Protein AF-A0A7L9C3I9-F1 (afdb_monomer)

pLDDT: mean 78.04, std 20.66, range [28.03, 96.38]

Structure (mmCIF, N/CA/C/O backbone):
data_AF-A0A7L9C3I9-F1
#
_entry.id   AF-A0A7L9C3I9-F1
#
loop_
_atom_site.group_PDB
_atom_site.id
_atom_site.type_symbol
_atom_site.label_atom_id
_atom_site.label_alt_id
_atom_site.label_comp_id
_atom_site.label_asym_id
_atom_site.label_entity_id
_atom_site.label_seq_id
_atom_site.pdbx_PDB_ins_code
_atom_site.Cartn_x
_atom_site.Cartn_y
_atom_site.Cartn_z
_atom_site.occupancy
_atom_site.B_iso_or_equiv
_atom_site.auth_seq_id
_atom_site.auth_comp_id
_atom_site.auth_asym_id
_atom_site.auth_atom_id
_atom_site.pdbx_PDB_model_num
ATOM 1 N N . MET A 1 1 ? 12.151 39.370 5.145 1.00 35.28 1 MET A N 1
ATOM 2 C CA . MET A 1 1 ? 11.937 38.835 3.785 1.00 35.28 1 MET A CA 1
ATOM 3 C C . MET A 1 1 ? 11.518 37.383 3.943 1.00 35.28 1 MET A C 1
ATOM 5 O O . MET A 1 1 ? 12.373 36.537 4.156 1.00 35.28 1 MET A O 1
ATOM 9 N N . SER A 1 2 ? 10.211 37.121 3.990 1.00 31.36 2 SER A N 1
ATOM 10 C CA . SER A 1 2 ? 9.680 35.766 4.179 1.00 31.36 2 SER A CA 1
ATOM 11 C C . SER A 1 2 ? 9.485 35.117 2.818 1.00 31.36 2 SER A C 1
ATOM 13 O O . SER A 1 2 ? 8.713 35.616 2.002 1.00 31.36 2 SER A O 1
ATOM 15 N N . ALA A 1 3 ? 10.211 34.029 2.574 1.00 34.97 3 ALA A N 1
ATOM 16 C CA . ALA A 1 3 ? 10.003 33.175 1.418 1.00 34.97 3 ALA A CA 1
ATOM 17 C C . ALA A 1 3 ? 8.635 32.495 1.560 1.00 34.97 3 ALA A C 1
ATOM 19 O O . ALA A 1 3 ? 8.408 31.725 2.494 1.00 34.97 3 ALA A O 1
ATOM 20 N N . GLY A 1 4 ? 7.713 32.841 0.662 1.00 29.64 4 GLY A N 1
ATOM 21 C CA . GLY A 1 4 ? 6.413 32.196 0.550 1.00 29.64 4 GLY A CA 1
ATOM 22 C C . GLY A 1 4 ? 6.601 30.731 0.180 1.00 29.64 4 GLY A C 1
ATOM 23 O O . GLY A 1 4 ? 7.145 30.414 -0.877 1.00 29.64 4 GLY A O 1
ATOM 24 N N . LEU A 1 5 ? 6.166 29.845 1.072 1.00 34.47 5 LEU A N 1
ATOM 25 C CA . LEU A 1 5 ? 6.082 28.418 0.817 1.00 34.47 5 LEU A CA 1
ATOM 26 C C . LEU A 1 5 ? 4.964 28.206 -0.214 1.00 34.47 5 LEU A C 1
ATOM 28 O O . LEU A 1 5 ? 3.780 28.288 0.110 1.00 34.47 5 LEU A O 1
ATOM 32 N N . GLY A 1 6 ? 5.343 28.005 -1.474 1.00 29.08 6 GLY A N 1
ATOM 33 C CA . GLY A 1 6 ? 4.421 27.621 -2.535 1.00 29.08 6 GLY A CA 1
ATOM 34 C C . GLY A 1 6 ? 3.891 26.218 -2.264 1.00 29.08 6 GLY A C 1
ATOM 35 O O . GLY A 1 6 ? 4.542 25.231 -2.596 1.00 29.08 6 GLY A O 1
ATOM 36 N N . ILE A 1 7 ? 2.721 26.128 -1.636 1.00 39.84 7 ILE A N 1
ATOM 37 C CA . ILE A 1 7 ? 1.973 24.880 -1.520 1.00 39.84 7 ILE A CA 1
ATOM 38 C C . ILE A 1 7 ? 1.370 24.607 -2.900 1.00 39.84 7 ILE A C 1
ATOM 40 O O . ILE A 1 7 ? 0.390 25.231 -3.304 1.00 39.84 7 ILE A O 1
ATOM 44 N N . LEU A 1 8 ? 1.975 23.678 -3.637 1.00 28.03 8 LEU A N 1
ATOM 45 C CA . LEU A 1 8 ? 1.354 23.047 -4.798 1.00 28.03 8 LEU A CA 1
ATOM 46 C C . LEU A 1 8 ? 0.208 22.163 -4.292 1.00 28.03 8 LEU A C 1
ATOM 48 O O . LEU A 1 8 ? 0.384 20.977 -4.022 1.00 28.03 8 LEU A O 1
ATOM 52 N N . ILE A 1 9 ? -0.977 22.756 -4.146 1.00 36.56 9 ILE A N 1
ATOM 53 C CA . ILE A 1 9 ? -2.233 22.011 -4.068 1.00 36.56 9 ILE A CA 1
ATOM 54 C C . ILE A 1 9 ? -2.471 21.460 -5.473 1.00 36.56 9 ILE A C 1
ATOM 56 O O . ILE A 1 9 ? -3.149 22.072 -6.295 1.00 36.56 9 ILE A O 1
ATOM 60 N N . VAL A 1 10 ? -1.870 20.310 -5.781 1.00 34.56 10 VAL A N 1
ATOM 61 C CA . VAL A 1 10 ? -2.240 19.530 -6.966 1.00 34.56 10 VAL A CA 1
ATOM 62 C C . VAL A 1 10 ? -3.541 18.810 -6.628 1.00 34.56 10 VAL A C 1
ATOM 64 O O . VAL A 1 10 ? -3.590 17.604 -6.406 1.00 34.56 10 VAL A O 1
ATOM 67 N N . GLY A 1 11 ? -4.616 19.588 -6.525 1.00 33.16 11 GLY A N 1
ATOM 68 C CA . GLY A 1 11 ? -5.961 19.067 -6.645 1.00 33.16 11 GLY A CA 1
ATOM 69 C C . GLY A 1 11 ? -6.144 18.656 -8.095 1.00 33.16 11 GLY A C 1
ATOM 70 O O . GLY A 1 11 ? -6.633 19.436 -8.904 1.00 33.16 11 GLY A O 1
ATOM 71 N N . CYS A 1 12 ? -5.740 17.433 -8.441 1.00 35.03 12 CYS A N 1
ATOM 72 C CA . CYS A 1 12 ? -6.451 16.745 -9.504 1.00 35.03 12 CYS A CA 1
ATOM 73 C C . CYS A 1 12 ? -7.906 16.687 -9.032 1.00 35.03 12 CYS A C 1
ATOM 75 O O . CYS A 1 12 ? -8.236 15.901 -8.142 1.00 35.03 12 CYS A O 1
ATOM 77 N N . GLU A 1 13 ? -8.756 17.553 -9.586 1.00 34.78 13 GLU A N 1
ATOM 78 C CA . GLU A 1 13 ? -10.192 17.310 -9.682 1.00 34.78 13 GLU A CA 1
ATOM 79 C C . GLU A 1 13 ? -10.362 15.997 -10.446 1.00 34.78 13 GLU A C 1
ATOM 81 O O . GLU A 1 13 ? -10.547 15.947 -11.663 1.00 34.78 13 GLU A O 1
ATOM 86 N N . ASP A 1 14 ? -10.202 14.896 -9.723 1.00 42.25 14 ASP A N 1
ATOM 87 C CA . ASP A 1 1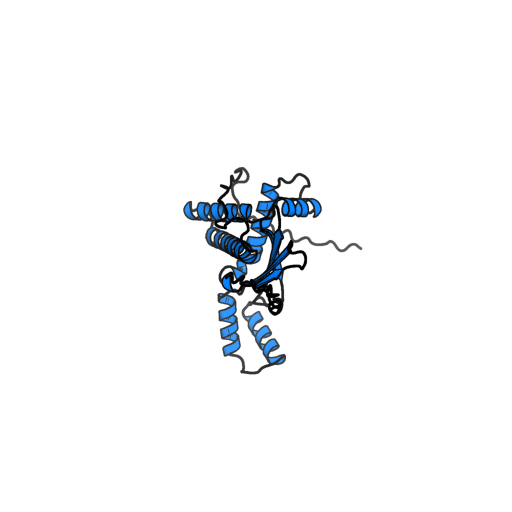4 ? -10.506 13.586 -10.234 1.00 42.25 14 ASP A CA 1
ATOM 88 C C . ASP A 1 14 ? -12.026 13.521 -10.367 1.00 42.25 14 ASP A C 1
ATOM 90 O O . ASP A 1 14 ? -12.744 13.269 -9.400 1.00 42.25 14 ASP A O 1
ATOM 94 N N . LYS A 1 15 ? -12.521 13.779 -11.581 1.00 38.34 15 LYS A N 1
ATOM 95 C CA . LYS A 1 15 ? -13.937 13.636 -11.950 1.00 38.34 15 LYS A CA 1
ATOM 96 C C . LYS A 1 15 ? -14.454 12.193 -11.800 1.00 38.34 15 LYS A C 1
ATOM 98 O O . LYS A 1 15 ? -15.618 11.944 -12.093 1.00 38.34 15 LYS A O 1
ATOM 103 N N . ARG A 1 16 ? -13.613 11.244 -11.361 1.00 51.00 16 ARG A N 1
ATOM 104 C CA . ARG A 1 16 ? -14.004 9.894 -10.921 1.00 51.00 16 ARG A CA 1
ATOM 105 C C . ARG A 1 16 ? -14.477 9.854 -9.465 1.00 51.00 16 ARG A C 1
ATOM 107 O O . ARG A 1 16 ? -14.959 8.811 -9.033 1.00 51.00 16 ARG A O 1
ATOM 114 N N . ARG A 1 17 ? -14.326 10.940 -8.697 1.00 46.22 17 ARG A N 1
ATOM 115 C CA . ARG A 1 17 ? -14.851 11.024 -7.331 1.00 46.22 17 ARG A CA 1
ATOM 116 C C . ARG A 1 17 ? -16.374 11.048 -7.377 1.00 46.22 17 ARG A C 1
ATOM 118 O O . ARG A 1 17 ? -16.972 11.799 -8.144 1.00 46.22 17 ARG A O 1
ATOM 125 N N . HIS A 1 18 ? -16.959 10.181 -6.559 1.00 49.06 18 HIS A N 1
ATOM 126 C CA . HIS A 1 18 ? -18.387 10.046 -6.311 1.00 49.06 18 HIS A CA 1
ATOM 127 C C . HIS A 1 18 ? -19.089 11.402 -6.201 1.00 49.06 18 HIS A C 1
ATOM 129 O O . HIS A 1 18 ? -18.502 12.386 -5.740 1.00 49.06 18 HIS A O 1
ATOM 135 N N . GLN A 1 19 ? -20.360 11.440 -6.610 1.00 42.19 19 GLN A N 1
ATOM 136 C CA . GLN A 1 19 ? -21.200 12.612 -6.398 1.00 42.19 19 GLN A CA 1
ATOM 137 C C . GLN A 1 19 ? -21.083 13.058 -4.928 1.00 42.19 19 GLN A C 1
ATOM 139 O O . GLN A 1 19 ? -21.202 12.213 -4.038 1.00 42.19 19 GLN A O 1
ATOM 144 N N . PRO A 1 20 ? -20.857 14.356 -4.656 1.00 43.06 20 PRO A N 1
ATOM 145 C CA . PRO A 1 20 ? -20.502 14.866 -3.327 1.00 43.06 20 PRO A CA 1
ATOM 146 C C . PRO A 1 20 ? -21.575 14.666 -2.237 1.00 43.06 20 PRO A C 1
ATOM 148 O O . PRO A 1 20 ? -21.377 15.085 -1.102 1.00 43.06 20 PRO A O 1
ATOM 151 N N . THR A 1 21 ? -22.703 14.028 -2.554 1.00 42.09 21 THR A N 1
ATOM 152 C CA . THR A 1 21 ? -23.854 13.807 -1.669 1.00 42.09 21 THR A CA 1
ATOM 153 C C . THR A 1 21 ? -24.110 12.343 -1.303 1.00 42.09 21 THR A C 1
ATOM 155 O O . THR A 1 21 ? -25.015 12.081 -0.512 1.00 42.09 21 THR A O 1
ATOM 158 N N . GLN A 1 22 ? -23.355 11.374 -1.830 1.00 44.28 22 GLN A N 1
ATOM 159 C CA . GLN A 1 22 ? -23.573 9.963 -1.498 1.00 44.28 22 GLN A CA 1
ATOM 160 C C . GLN A 1 22 ? -22.710 9.563 -0.295 1.00 44.28 22 GLN A C 1
ATOM 162 O O . GLN A 1 22 ? -21.505 9.357 -0.423 1.00 44.28 22 GLN A O 1
ATOM 167 N N . GLN A 1 23 ? -23.328 9.455 0.887 1.00 46.53 23 GLN A N 1
ATOM 168 C CA . GLN A 1 23 ? -22.728 8.738 2.015 1.00 46.53 23 GLN A CA 1
ATOM 169 C C . GLN A 1 23 ? -22.448 7.305 1.561 1.00 46.53 23 GLN A C 1
ATOM 171 O O . GLN A 1 23 ? -23.374 6.528 1.316 1.00 46.53 23 GLN A O 1
ATOM 176 N N . VAL A 1 24 ? -21.170 6.966 1.401 1.00 48.38 24 VAL A N 1
ATOM 177 C CA . VAL A 1 24 ? -20.770 5.614 1.023 1.00 48.38 24 VAL A CA 1
ATOM 178 C C . VAL A 1 24 ? -20.912 4.733 2.260 1.00 48.38 24 VAL A C 1
ATOM 180 O O . VAL A 1 24 ? -20.074 4.741 3.159 1.00 48.38 24 VAL A O 1
ATOM 183 N N . ASN A 1 25 ? -22.016 3.992 2.325 1.00 48.94 25 ASN A N 1
ATOM 184 C CA . ASN A 1 25 ? -22.205 2.958 3.332 1.00 48.94 25 ASN A CA 1
ATOM 185 C C . ASN A 1 25 ? -21.379 1.739 2.929 1.00 48.94 25 ASN A C 1
ATOM 187 O O . ASN A 1 25 ? -21.835 0.876 2.179 1.00 48.94 25 ASN A O 1
ATOM 191 N N . PHE A 1 26 ? -20.144 1.667 3.419 1.00 54.69 26 PHE A N 1
ATOM 192 C CA . PHE A 1 26 ? -19.319 0.485 3.223 1.00 54.69 26 PHE A CA 1
ATOM 193 C C . PHE A 1 26 ? -19.941 -0.686 3.979 1.00 54.69 26 PHE A C 1
ATOM 195 O O . PHE A 1 26 ? -20.045 -0.669 5.207 1.00 54.69 26 PHE A O 1
ATOM 202 N N . SER A 1 27 ? -20.336 -1.729 3.247 1.00 50.12 27 SER A N 1
ATOM 203 C CA . SER A 1 27 ? -20.636 -3.009 3.879 1.00 50.12 27 SER A CA 1
ATOM 204 C C . SER A 1 27 ? -19.383 -3.459 4.620 1.00 50.12 27 SER A C 1
ATOM 206 O O . SER A 1 27 ? -18.318 -3.598 4.009 1.00 50.12 27 SER A O 1
ATOM 208 N N . ALA A 1 28 ? -19.505 -3.651 5.936 1.00 51.75 28 ALA A N 1
ATOM 209 C CA . ALA A 1 28 ? -18.457 -4.198 6.784 1.00 51.75 28 ALA A CA 1
ATOM 210 C C . ALA A 1 28 ? -18.186 -5.636 6.337 1.00 51.75 28 ALA A C 1
ATOM 212 O O . ALA A 1 28 ? -18.717 -6.603 6.879 1.00 51.75 28 ALA A O 1
ATOM 213 N N . THR A 1 29 ? -17.406 -5.771 5.273 1.00 55.94 29 THR A N 1
ATOM 214 C CA . THR A 1 29 ? -16.976 -7.065 4.782 1.00 55.94 29 THR A CA 1
ATOM 215 C C . THR A 1 29 ? -15.990 -7.539 5.828 1.00 55.94 29 THR A C 1
ATOM 217 O O . THR A 1 29 ? -14.958 -6.891 6.023 1.00 55.94 29 THR A O 1
ATOM 220 N N . GLN A 1 30 ? -16.339 -8.596 6.569 1.00 56.81 30 GLN A N 1
ATOM 221 C CA . GLN A 1 30 ? -15.404 -9.163 7.530 1.00 56.81 30 GLN A CA 1
ATOM 222 C C . GLN A 1 30 ? -14.077 -9.394 6.802 1.00 56.81 30 GLN A C 1
ATOM 224 O O . GLN A 1 30 ? -14.082 -9.924 5.683 1.00 56.81 30 GLN A O 1
ATOM 229 N N . PRO A 1 31 ? -12.947 -8.963 7.385 1.00 61.28 31 PRO A N 1
ATOM 230 C CA . PRO A 1 31 ? -11.666 -9.315 6.819 1.00 61.28 31 PRO A CA 1
ATOM 231 C C . PRO A 1 31 ? -11.662 -10.841 6.797 1.00 61.28 31 PRO A C 1
ATOM 233 O O . PRO A 1 31 ? -12.038 -11.459 7.791 1.00 61.28 31 PRO A O 1
ATOM 236 N N . GLY A 1 32 ? -11.322 -11.459 5.666 1.00 67.00 32 GLY A N 1
ATOM 237 C CA . GLY A 1 32 ? -11.313 -12.921 5.514 1.00 67.00 32 GLY A CA 1
ATOM 238 C C . GLY A 1 32 ? -10.244 -13.617 6.370 1.00 67.00 32 GLY A C 1
ATOM 239 O O . GLY A 1 32 ? -9.715 -14.647 5.970 1.00 67.00 32 GLY A O 1
ATOM 240 N N . LEU A 1 33 ? -9.877 -13.022 7.505 1.00 83.69 33 LEU A N 1
ATOM 241 C CA . LEU A 1 33 ? -8.826 -13.410 8.418 1.00 83.69 33 LEU A CA 1
ATOM 242 C C . LEU A 1 33 ? -9.438 -13.894 9.738 1.00 83.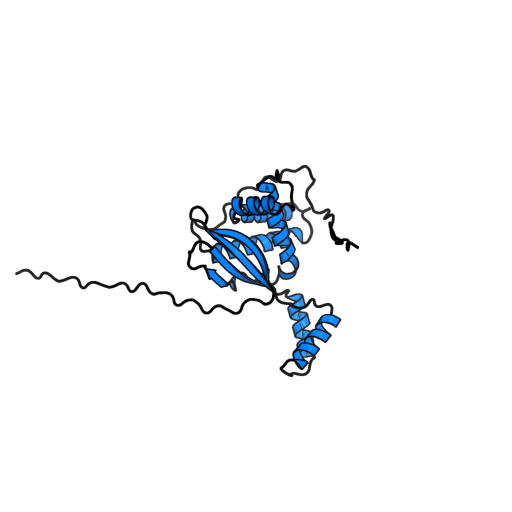69 33 LEU A C 1
ATOM 244 O O . LEU A 1 33 ? -10.368 -13.266 10.254 1.00 83.69 33 LEU A O 1
ATOM 248 N N . PRO A 1 34 ? -8.901 -14.977 10.320 1.00 85.50 34 PRO A N 1
ATOM 249 C CA . PRO A 1 34 ? -9.296 -15.409 11.652 1.00 85.50 34 PRO A CA 1
ATOM 250 C C . PRO A 1 34 ? -8.910 -14.358 12.705 1.00 85.50 34 PRO A C 1
ATOM 252 O O . PRO A 1 34 ? -7.969 -13.580 12.522 1.00 85.50 34 PRO A O 1
ATOM 255 N N . ALA A 1 35 ? -9.612 -14.362 13.839 1.00 83.62 35 ALA A N 1
ATOM 256 C CA . ALA A 1 35 ? -9.233 -13.543 14.989 1.00 83.62 35 ALA A CA 1
ATOM 257 C C . ALA A 1 35 ? -7.790 -13.861 15.419 1.00 83.62 35 ALA A C 1
ATOM 259 O O . ALA A 1 35 ? -7.387 -15.026 15.451 1.00 83.62 35 ALA A O 1
ATOM 260 N N . GLY A 1 36 ? -7.001 -12.831 15.731 1.00 84.69 36 GLY A N 1
ATOM 261 C CA . GLY A 1 36 ? -5.591 -12.997 16.085 1.00 84.69 36 GLY A CA 1
ATOM 262 C C . GLY A 1 36 ? -4.665 -13.400 14.929 1.00 84.69 36 GLY A C 1
ATOM 263 O O . GLY A 1 36 ? -3.554 -13.857 15.202 1.00 84.69 36 GLY A O 1
ATOM 264 N N . ALA A 1 37 ? -5.083 -13.228 13.666 1.00 90.69 37 ALA A N 1
ATOM 265 C CA . ALA A 1 37 ? -4.225 -13.429 12.494 1.00 90.69 37 ALA A CA 1
ATOM 266 C C . ALA A 1 37 ? -2.861 -12.733 12.645 1.00 90.69 37 ALA A C 1
ATOM 268 O O . ALA A 1 37 ? -2.756 -11.655 13.239 1.00 90.69 37 ALA A O 1
ATOM 269 N N . ALA A 1 38 ? -1.806 -13.345 12.101 1.00 92.06 38 ALA A N 1
ATOM 270 C CA . ALA A 1 38 ? -0.454 -12.819 12.238 1.00 92.06 38 ALA A CA 1
ATOM 271 C C . ALA A 1 38 ? -0.306 -11.457 11.523 1.00 92.06 38 ALA A C 1
ATOM 273 O O . ALA A 1 38 ? -0.996 -11.202 10.531 1.00 92.06 38 ALA A O 1
ATOM 274 N N . PRO A 1 39 ? 0.636 -10.588 11.952 1.00 93.25 39 PRO A N 1
ATOM 275 C CA . PRO A 1 39 ? 0.856 -9.286 11.315 1.00 93.25 39 PRO A CA 1
ATOM 276 C C . PRO A 1 39 ? 1.087 -9.377 9.804 1.00 93.25 39 PRO A C 1
ATOM 278 O O . PRO A 1 39 ? 0.653 -8.512 9.048 1.00 93.25 39 PRO A O 1
ATOM 281 N N . LEU A 1 40 ? 1.774 -10.438 9.369 1.00 92.62 40 LEU A N 1
ATOM 282 C CA . LEU A 1 40 ? 2.072 -10.684 7.964 1.00 92.62 40 LEU A CA 1
ATOM 283 C C . LEU A 1 40 ? 0.804 -10.922 7.139 1.00 92.62 40 LEU A C 1
ATOM 285 O O . LEU A 1 40 ? 0.691 -10.389 6.040 1.00 92.62 40 LEU A O 1
ATOM 289 N N . ASP A 1 41 ? -0.148 -11.687 7.671 1.00 93.06 41 ASP A N 1
ATOM 290 C CA . ASP A 1 41 ? -1.392 -12.020 6.973 1.00 93.06 41 ASP A CA 1
ATOM 291 C C . ASP A 1 41 ? -2.295 -10.790 6.862 1.00 93.06 41 ASP A C 1
ATOM 293 O O . ASP A 1 41 ? -2.832 -10.504 5.792 1.00 93.06 41 ASP A O 1
ATOM 297 N N . VAL A 1 42 ? -2.370 -9.991 7.934 1.00 94.38 42 VAL A N 1
ATOM 298 C CA . VAL A 1 42 ? -3.068 -8.696 7.929 1.00 94.38 42 VAL A CA 1
ATOM 299 C C . VAL A 1 42 ? -2.464 -7.751 6.890 1.00 94.38 42 VAL A C 1
ATOM 301 O O . VAL A 1 42 ? -3.198 -7.146 6.109 1.00 94.38 42 VAL A O 1
ATOM 304 N N . ALA A 1 43 ? -1.134 -7.646 6.828 1.00 95.00 43 ALA A N 1
ATOM 305 C CA . ALA A 1 43 ? -0.458 -6.797 5.850 1.00 95.00 43 ALA A CA 1
ATOM 306 C C . ALA A 1 43 ? -0.671 -7.275 4.403 1.00 95.00 43 ALA A C 1
ATOM 308 O O . ALA A 1 43 ? -0.884 -6.453 3.512 1.00 95.00 43 ALA A O 1
ATOM 309 N N . ARG A 1 44 ? -0.650 -8.592 4.161 1.00 94.44 44 ARG A N 1
ATOM 310 C CA . ARG A 1 44 ? -0.908 -9.180 2.838 1.00 94.44 44 ARG A CA 1
ATOM 311 C C . ARG A 1 44 ? -2.323 -8.896 2.355 1.00 94.44 44 ARG A C 1
ATOM 313 O O . ARG A 1 44 ? -2.489 -8.462 1.218 1.00 94.44 44 ARG A O 1
ATOM 320 N N . GLU A 1 45 ? -3.324 -9.086 3.210 1.00 94.12 45 GLU A N 1
ATOM 321 C CA . GLU A 1 45 ? -4.712 -8.783 2.851 1.00 94.12 45 GLU A CA 1
ATOM 322 C C . GLU A 1 45 ? -4.937 -7.279 2.650 1.00 94.12 45 GLU A C 1
ATOM 324 O O . GLU A 1 45 ? -5.633 -6.890 1.714 1.00 94.12 45 GLU A O 1
ATOM 329 N N . ALA A 1 46 ? -4.283 -6.420 3.439 1.00 95.19 46 ALA A N 1
ATOM 330 C CA . ALA A 1 46 ? -4.345 -4.975 3.227 1.00 95.19 46 ALA A CA 1
ATOM 331 C C . ALA A 1 46 ? -3.736 -4.565 1.872 1.00 95.19 46 ALA A C 1
ATOM 333 O O . ALA A 1 46 ? -4.353 -3.817 1.115 1.00 95.19 46 ALA A O 1
ATOM 334 N N . LEU A 1 47 ? -2.558 -5.090 1.518 1.00 95.25 47 LEU A N 1
ATOM 335 C CA . LEU A 1 47 ? -1.937 -4.841 0.210 1.00 95.25 47 LEU A CA 1
ATOM 336 C C . LEU A 1 47 ? -2.791 -5.351 -0.944 1.00 95.25 47 LEU A C 1
ATOM 338 O O . LEU A 1 47 ? -2.983 -4.637 -1.925 1.00 95.25 47 LEU A O 1
ATOM 342 N N . LYS A 1 48 ? -3.348 -6.554 -0.817 1.00 93.94 48 LYS A N 1
ATOM 343 C CA . LYS A 1 48 ? -4.254 -7.129 -1.811 1.00 93.94 48 LYS A CA 1
ATOM 344 C C . LYS A 1 48 ? -5.484 -6.249 -2.026 1.00 93.94 48 LYS A C 1
ATOM 346 O O . LYS A 1 48 ? -5.859 -6.016 -3.171 1.00 93.94 48 LYS A O 1
ATOM 351 N N . ALA A 1 49 ? -6.078 -5.721 -0.957 1.00 94.69 49 ALA A N 1
ATOM 352 C CA . ALA A 1 49 ? -7.208 -4.806 -1.061 1.00 94.69 49 ALA A CA 1
ATOM 353 C C . ALA A 1 49 ? -6.814 -3.469 -1.722 1.00 94.69 49 ALA A C 1
ATOM 355 O O . ALA A 1 49 ? -7.517 -3.012 -2.619 1.00 94.69 49 ALA A O 1
ATOM 356 N N . MET A 1 50 ? -5.658 -2.884 -1.381 1.00 95.44 50 MET A N 1
ATOM 357 C CA . MET A 1 50 ? -5.145 -1.679 -2.061 1.00 95.44 50 MET A CA 1
ATOM 358 C C . MET A 1 50 ? -4.887 -1.919 -3.559 1.00 95.44 50 MET A C 1
ATOM 360 O O . MET A 1 50 ? -5.226 -1.076 -4.392 1.00 95.44 50 MET A O 1
ATOM 364 N N . ILE A 1 51 ? -4.341 -3.084 -3.925 1.00 94.19 51 ILE A N 1
ATOM 365 C CA . ILE A 1 51 ? -4.156 -3.497 -5.325 1.00 94.19 51 ILE A CA 1
ATOM 366 C C . ILE A 1 51 ? -5.508 -3.615 -6.037 1.00 94.19 51 ILE A C 1
ATOM 368 O O . ILE A 1 51 ? -5.675 -3.082 -7.132 1.00 94.19 51 ILE A O 1
ATOM 372 N N . GLN A 1 52 ? -6.499 -4.247 -5.405 1.00 93.62 52 GLN A N 1
ATOM 373 C CA . GLN A 1 52 ? -7.848 -4.370 -5.962 1.00 93.62 52 GLN A CA 1
ATOM 374 C C . GLN A 1 52 ? -8.516 -3.007 -6.171 1.00 93.62 52 GLN A C 1
ATOM 376 O O . GLN A 1 52 ? -9.114 -2.786 -7.222 1.00 93.62 52 GLN A O 1
ATOM 381 N N . MET A 1 53 ? -8.367 -2.065 -5.232 1.00 94.31 53 MET A N 1
ATOM 382 C CA . MET A 1 53 ? -8.862 -0.694 -5.401 1.00 94.31 53 MET A CA 1
ATOM 383 C C . MET A 1 53 ? -8.242 -0.009 -6.623 1.00 94.31 53 MET A C 1
ATOM 385 O O . MET A 1 53 ? -8.953 0.616 -7.410 1.00 94.31 53 MET A O 1
ATOM 389 N N . GLN A 1 54 ? -6.924 -0.142 -6.810 1.00 93.44 54 GLN A N 1
ATOM 390 C CA . GLN A 1 54 ? -6.222 0.400 -7.978 1.00 93.44 54 GLN A CA 1
ATOM 391 C C . GLN A 1 54 ? -6.696 -0.222 -9.291 1.00 93.44 54 GLN A C 1
ATOM 393 O O . GLN A 1 54 ? -6.918 0.487 -10.273 1.00 93.44 54 GLN A O 1
ATOM 398 N N . GLN A 1 55 ? -6.859 -1.542 -9.313 1.00 91.81 55 GLN A N 1
ATOM 399 C CA . GLN A 1 55 ? -7.309 -2.267 -10.496 1.00 91.81 55 GLN A CA 1
ATOM 400 C C . GLN A 1 55 ? -8.741 -1.875 -10.871 1.00 91.81 55 GLN A C 1
ATOM 402 O O . GLN A 1 55 ? -9.001 -1.567 -12.032 1.00 91.81 55 GLN A O 1
ATOM 407 N N . ALA A 1 56 ? -9.643 -1.790 -9.890 1.00 91.50 56 ALA A N 1
ATOM 408 C CA . ALA A 1 56 ? -11.031 -1.393 -10.111 1.00 91.50 56 ALA A CA 1
ATOM 409 C C . ALA A 1 56 ? -11.153 0.033 -10.679 1.00 91.50 56 ALA A C 1
ATOM 411 O O . ALA A 1 56 ? -11.970 0.283 -11.566 1.00 91.50 56 ALA A O 1
ATOM 412 N N . ARG A 1 57 ? -10.311 0.974 -10.223 1.00 90.50 57 ARG A N 1
ATOM 413 C CA . ARG A 1 57 ? -10.364 2.384 -10.654 1.00 90.50 57 ARG A CA 1
ATOM 414 C C . ARG A 1 57 ? -9.592 2.700 -11.940 1.00 90.50 57 ARG A C 1
ATOM 416 O O . ARG A 1 57 ? -9.742 3.814 -12.456 1.00 90.50 57 ARG A O 1
ATOM 423 N N . ARG A 1 58 ? -8.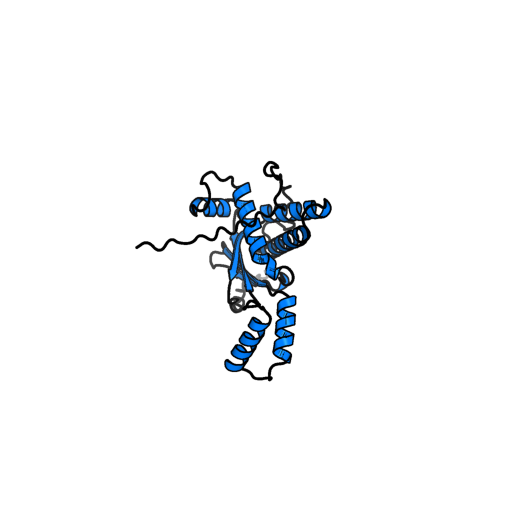782 1.763 -12.456 1.00 87.06 58 ARG A N 1
ATOM 424 C CA . ARG A 1 58 ? -7.889 1.950 -13.620 1.00 87.06 58 ARG A CA 1
ATOM 425 C C . ARG A 1 58 ? -8.621 2.586 -14.805 1.00 87.06 58 ARG A C 1
ATOM 427 O O . ARG A 1 58 ? -8.218 3.655 -15.266 1.00 87.06 58 ARG A O 1
ATOM 434 N N . ASP A 1 59 ? -9.757 1.999 -15.174 1.00 86.19 59 ASP A N 1
ATOM 435 C CA . ASP A 1 59 ? -10.583 2.405 -16.321 1.00 86.19 59 ASP A CA 1
ATOM 436 C C . ASP A 1 59 ? -11.861 3.167 -15.906 1.00 86.19 59 ASP A C 1
ATOM 438 O O . ASP A 1 59 ? -12.802 3.321 -16.686 1.00 86.19 59 ASP A O 1
ATOM 442 N N . GLY A 1 60 ? -11.898 3.653 -14.660 1.00 86.81 60 GLY A N 1
ATOM 443 C CA . GLY A 1 60 ? -13.015 4.399 -14.079 1.00 86.81 60 GLY A CA 1
ATOM 444 C C . GLY A 1 60 ? -14.133 3.525 -13.496 1.00 86.81 60 GLY A C 1
ATOM 445 O O . GLY A 1 60 ? -14.372 2.399 -13.923 1.00 86.81 60 GLY A O 1
ATOM 446 N N . LEU A 1 61 ? -14.872 4.075 -12.532 1.00 87.94 61 LEU A N 1
ATOM 447 C CA . LEU A 1 61 ? -15.885 3.357 -11.739 1.00 87.94 61 LEU A CA 1
ATOM 448 C C . LEU A 1 61 ? -17.302 3.387 -12.345 1.00 87.94 61 LEU A C 1
ATOM 450 O O . LEU A 1 61 ? -18.275 3.124 -11.654 1.00 87.94 61 LEU A O 1
ATOM 454 N N . GLY A 1 62 ? -17.438 3.732 -13.629 1.00 85.38 62 GLY A N 1
ATOM 455 C CA . GLY A 1 62 ? -18.751 3.846 -14.283 1.00 85.38 62 GLY A CA 1
ATOM 456 C C . GLY A 1 62 ? -19.466 2.514 -14.545 1.00 85.38 62 GLY A C 1
ATOM 457 O O . GLY A 1 62 ? -20.651 2.523 -14.854 1.00 85.38 62 GLY A O 1
ATOM 458 N N . ALA A 1 63 ? -18.757 1.386 -14.445 1.00 89.44 63 ALA A N 1
ATOM 459 C CA . ALA A 1 63 ? -19.334 0.051 -14.567 1.00 89.44 63 ALA A CA 1
ATOM 460 C C . ALA A 1 63 ? -19.643 -0.512 -13.170 1.00 89.44 63 ALA A C 1
ATOM 462 O O . ALA A 1 63 ? -18.828 -0.366 -12.256 1.00 89.44 63 ALA A O 1
ATOM 463 N N . GLU A 1 64 ? -20.814 -1.131 -13.008 1.00 90.25 64 GLU A N 1
ATOM 464 C CA . GLU A 1 64 ? -21.335 -1.590 -11.710 1.00 90.25 64 GLU A CA 1
ATOM 465 C C . GLU A 1 64 ? -20.432 -2.637 -11.045 1.00 90.25 64 GLU A C 1
ATOM 467 O O . GLU A 1 64 ? -20.175 -2.569 -9.846 1.00 90.25 64 GLU A O 1
ATOM 472 N N . ASP A 1 65 ? -19.873 -3.556 -11.829 1.00 91.25 65 ASP A N 1
ATOM 473 C CA . ASP A 1 65 ? -18.919 -4.566 -11.370 1.00 91.25 65 ASP A CA 1
ATOM 474 C C . ASP A 1 65 ? -17.638 -3.938 -10.796 1.00 91.25 65 ASP A C 1
ATOM 476 O O . ASP A 1 65 ? -17.150 -4.355 -9.743 1.00 91.25 65 ASP A O 1
ATOM 480 N N . ARG A 1 66 ? -17.115 -2.892 -11.448 1.00 89.69 66 ARG A N 1
ATOM 481 C CA . ARG A 1 66 ? -15.927 -2.158 -10.989 1.00 89.69 66 ARG A CA 1
ATOM 482 C C . ARG A 1 66 ? -16.217 -1.322 -9.752 1.00 89.69 66 ARG A C 1
ATOM 484 O O . ARG A 1 66 ? -15.397 -1.314 -8.834 1.00 89.69 66 ARG A O 1
ATOM 491 N N . LEU A 1 67 ? -17.368 -0.653 -9.710 1.00 89.75 67 LEU A N 1
ATOM 492 C CA . LEU A 1 67 ? -17.823 0.065 -8.520 1.00 89.75 67 LEU A CA 1
ATOM 493 C C . LEU A 1 67 ? -17.936 -0.893 -7.330 1.00 89.75 67 LEU A C 1
ATOM 495 O O . LEU A 1 67 ? -17.357 -0.637 -6.278 1.00 89.75 67 LEU A O 1
ATOM 499 N N . HIS A 1 68 ? -18.581 -2.041 -7.527 1.00 90.50 68 HIS A N 1
ATOM 500 C CA . HIS A 1 68 ? -18.744 -3.047 -6.486 1.00 90.50 68 HIS A CA 1
ATOM 501 C C . HIS A 1 68 ? -17.400 -3.613 -6.005 1.00 90.50 68 HIS A C 1
ATOM 503 O O . HIS A 1 68 ? -17.163 -3.724 -4.802 1.00 90.50 68 HIS A O 1
ATOM 509 N N . ALA A 1 69 ? -16.481 -3.930 -6.924 1.00 91.06 69 ALA A N 1
ATOM 510 C CA . ALA A 1 69 ? -15.142 -4.403 -6.574 1.00 91.06 69 ALA A CA 1
ATOM 511 C C . ALA A 1 69 ? -14.353 -3.365 -5.757 1.00 91.06 69 ALA A C 1
ATOM 513 O O . ALA A 1 69 ? -13.675 -3.722 -4.789 1.00 91.06 69 ALA A O 1
ATOM 514 N N . TYR A 1 70 ? -14.466 -2.086 -6.124 1.00 92.69 70 TYR A N 1
ATOM 515 C CA . TYR A 1 70 ? -13.870 -0.976 -5.389 1.00 92.69 70 TYR A CA 1
ATOM 516 C C . TYR A 1 70 ? -14.470 -0.851 -3.981 1.00 92.69 70 TYR A C 1
ATOM 518 O O . TYR A 1 70 ? -13.723 -0.880 -3.004 1.00 92.69 70 TYR A O 1
ATOM 526 N N . GLU A 1 71 ? -15.796 -0.816 -3.846 1.00 91.06 71 GLU A N 1
ATOM 527 C CA . GLU A 1 71 ? -16.483 -0.714 -2.550 1.00 91.06 71 GLU A CA 1
ATOM 528 C C . GLU A 1 71 ? -16.148 -1.886 -1.618 1.00 91.06 71 GLU A C 1
ATOM 530 O O . GLU A 1 71 ? -15.878 -1.682 -0.432 1.00 91.06 71 GLU A O 1
ATOM 535 N N . GLN A 1 72 ? -16.082 -3.112 -2.148 1.00 91.50 72 GLN A N 1
ATOM 536 C CA . GLN A 1 72 ? -15.642 -4.286 -1.390 1.00 91.50 72 GLN A CA 1
ATOM 537 C C . GLN A 1 72 ? -14.190 -4.162 -0.913 1.00 91.50 72 GLN A C 1
ATOM 539 O O . GLN A 1 72 ? -13.849 -4.586 0.193 1.00 91.50 72 GLN A O 1
ATOM 544 N N . ALA A 1 73 ? -13.294 -3.644 -1.755 1.00 93.06 73 ALA A N 1
ATOM 545 C CA . ALA A 1 73 ? -11.890 -3.473 -1.400 1.00 93.06 73 ALA A CA 1
ATOM 546 C C . ALA A 1 73 ? -11.708 -2.382 -0.329 1.00 93.06 73 ALA A C 1
ATOM 548 O O . ALA A 1 73 ? -10.992 -2.604 0.650 1.00 93.06 73 ALA A O 1
ATOM 549 N N . VAL A 1 74 ? -12.437 -1.268 -0.441 1.00 92.81 74 VAL A N 1
ATOM 550 C CA . VAL A 1 74 ? -12.474 -0.215 0.585 1.00 92.81 74 VAL A CA 1
ATOM 551 C C . VAL A 1 74 ? -13.042 -0.761 1.897 1.00 92.81 74 VAL A C 1
ATOM 553 O O . VAL A 1 74 ? -12.425 -0.590 2.948 1.00 92.81 74 VAL A O 1
ATOM 556 N N . GLY A 1 75 ? -14.164 -1.486 1.852 1.00 91.00 75 GLY A N 1
ATOM 557 C CA . GLY A 1 75 ? -14.771 -2.113 3.030 1.00 91.00 75 GLY A CA 1
ATOM 558 C C . GLY A 1 75 ? -13.825 -3.086 3.742 1.00 91.00 75 GLY A C 1
AT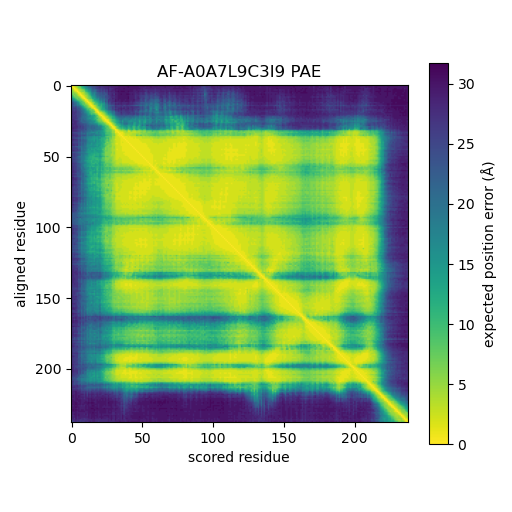OM 559 O O . GLY A 1 75 ? -13.724 -3.063 4.970 1.00 91.00 75 GLY A O 1
ATOM 560 N N . ARG A 1 76 ? -13.057 -3.881 2.983 1.00 92.25 76 ARG A N 1
ATOM 561 C CA . ARG A 1 76 ? -11.999 -4.747 3.532 1.00 92.25 76 ARG A CA 1
ATOM 562 C C . ARG A 1 76 ? -10.907 -3.948 4.237 1.00 92.25 76 ARG A C 1
ATOM 564 O O . ARG A 1 76 ? -10.520 -4.313 5.344 1.00 92.25 76 ARG A O 1
ATOM 571 N N . LEU A 1 77 ? -10.431 -2.851 3.648 1.00 93.62 77 LEU A N 1
ATOM 572 C CA . LEU A 1 77 ? -9.432 -1.998 4.299 1.00 93.62 77 LEU A CA 1
ATOM 573 C C . LEU A 1 77 ? -9.972 -1.352 5.572 1.00 93.62 77 LEU A C 1
ATOM 575 O O . LEU A 1 77 ? -9.294 -1.402 6.593 1.00 93.62 77 LEU A O 1
ATOM 579 N N . HIS A 1 78 ? -11.207 -0.846 5.565 1.00 92.88 78 HIS A N 1
ATOM 580 C CA . HIS A 1 78 ? -11.863 -0.310 6.766 1.00 92.88 78 HIS A CA 1
ATOM 581 C C . HIS A 1 78 ? -11.872 -1.298 7.937 1.00 92.88 78 HIS A C 1
ATOM 583 O O . HIS A 1 78 ? -11.774 -0.881 9.090 1.00 92.88 78 HIS A O 1
ATOM 589 N N . ALA A 1 79 ? -11.956 -2.601 7.661 1.00 90.44 79 ALA A N 1
ATOM 590 C CA . ALA A 1 79 ? -11.913 -3.632 8.692 1.00 90.44 79 ALA A CA 1
ATOM 591 C C . ALA A 1 79 ? -10.490 -4.010 9.153 1.00 90.44 79 ALA A C 1
ATOM 593 O O . ALA A 1 79 ? -10.316 -4.547 10.249 1.00 90.44 79 ALA A O 1
ATOM 594 N N . LEU A 1 80 ? -9.470 -3.742 8.333 1.00 93.31 80 LEU A N 1
ATOM 595 C CA . LEU A 1 80 ? -8.069 -4.086 8.603 1.00 93.31 80 LEU A CA 1
ATOM 596 C C . LEU A 1 80 ? -7.280 -2.954 9.272 1.00 93.31 80 LEU A C 1
ATOM 598 O O . LEU A 1 80 ? -6.202 -3.208 9.808 1.00 93.31 80 LEU A O 1
ATOM 602 N N . VAL A 1 81 ? -7.781 -1.719 9.251 1.00 94.75 81 VAL A N 1
ATOM 603 C CA . VAL A 1 81 ? -7.049 -0.536 9.728 1.00 94.75 81 VAL A CA 1
ATOM 604 C C . VAL A 1 81 ? -7.317 -0.184 11.191 1.00 94.75 81 VAL A C 1
ATOM 606 O O . VAL A 1 81 ? -8.355 -0.509 11.769 1.00 94.75 81 VAL A O 1
ATOM 609 N N . ALA A 1 82 ? -6.357 0.501 11.811 1.00 94.94 82 ALA A N 1
ATOM 610 C CA . ALA A 1 82 ? -6.430 0.996 13.180 1.00 94.94 82 ALA A CA 1
ATOM 611 C C . ALA A 1 82 ? -7.187 2.334 13.208 1.00 94.94 82 ALA A C 1
ATOM 613 O O . ALA A 1 82 ? -6.581 3.393 13.354 1.00 94.94 82 ALA A O 1
ATOM 614 N N . ARG A 1 83 ? -8.511 2.274 13.025 1.00 93.69 83 ARG A N 1
ATOM 615 C CA . ARG A 1 83 ? -9.402 3.435 12.825 1.00 93.69 83 ARG A CA 1
ATOM 616 C C . ARG A 1 83 ? -9.205 4.542 13.865 1.00 93.69 83 ARG A C 1
ATOM 618 O O . ARG A 1 83 ? -8.868 5.658 13.483 1.00 93.69 83 ARG A O 1
ATOM 625 N N . ASP A 1 84 ? -9.299 4.203 15.150 1.00 92.50 84 ASP A N 1
ATOM 626 C CA . ASP A 1 84 ? -9.136 5.149 16.263 1.00 92.50 84 ASP A CA 1
ATOM 627 C C . ASP A 1 84 ? -7.770 5.860 16.222 1.00 92.50 84 ASP A C 1
ATOM 629 O O . ASP A 1 84 ? -7.672 7.065 16.447 1.00 92.50 84 ASP A O 1
ATOM 633 N N . GLN A 1 85 ? -6.702 5.116 15.907 1.00 93.38 85 GLN A N 1
ATOM 634 C CA . GLN A 1 85 ? -5.344 5.659 15.820 1.00 93.38 85 GLN A CA 1
ATOM 635 C C . GLN A 1 85 ? -5.205 6.602 14.621 1.00 93.38 85 GLN A C 1
ATOM 637 O O . GLN A 1 85 ? -4.664 7.694 14.766 1.00 93.38 85 GLN A O 1
ATOM 642 N N . ILE A 1 86 ? -5.716 6.198 13.456 1.00 93.75 86 ILE A N 1
ATOM 643 C CA . ILE A 1 86 ? -5.689 7.004 12.231 1.00 93.75 86 ILE A CA 1
ATOM 644 C C . ILE A 1 86 ? -6.456 8.313 12.427 1.00 93.75 86 ILE A C 1
ATOM 646 O O . ILE A 1 86 ? -5.959 9.382 12.075 1.00 93.75 86 ILE A O 1
ATOM 650 N N . HIS A 1 87 ? -7.660 8.242 12.997 1.00 94.25 87 HIS A N 1
ATOM 651 C CA . HIS A 1 87 ? -8.482 9.423 13.253 1.00 94.25 87 HIS A CA 1
ATOM 652 C C . HIS A 1 87 ? -7.788 10.384 14.211 1.00 94.25 87 HIS A C 1
ATOM 654 O O . HIS A 1 87 ? -7.676 11.573 13.909 1.00 94.25 87 HIS A O 1
ATOM 660 N N . LYS A 1 88 ? -7.231 9.858 15.305 1.00 92.81 88 LYS A N 1
ATOM 661 C CA . LYS A 1 88 ? -6.431 10.639 16.246 1.00 92.81 88 LYS A CA 1
ATOM 662 C C . LYS A 1 88 ? -5.253 11.334 15.557 1.00 92.81 88 LYS A C 1
ATOM 664 O O . LYS A 1 88 ? -5.095 12.540 15.721 1.00 92.81 88 LYS A O 1
ATOM 669 N N . GLU A 1 89 ? -4.461 10.613 14.765 1.00 91.25 89 GLU A N 1
ATOM 670 C CA . GLU A 1 89 ? -3.308 11.179 14.047 1.00 91.25 89 GLU A CA 1
ATOM 671 C C . GLU A 1 89 ? -3.721 12.279 13.057 1.00 91.25 89 GLU A C 1
ATOM 673 O O . GLU A 1 89 ? -3.057 13.314 12.967 1.00 91.25 89 GLU A O 1
ATOM 678 N N . ILE A 1 90 ? -4.842 12.101 12.351 1.00 89.50 90 ILE A N 1
ATOM 679 C CA . ILE A 1 90 ? -5.392 13.117 11.446 1.00 89.50 90 ILE A CA 1
ATOM 680 C C . ILE A 1 90 ? -5.780 14.383 12.204 1.00 89.50 90 ILE A C 1
ATOM 682 O O . ILE A 1 90 ? -5.370 15.476 11.804 1.00 89.50 90 ILE A O 1
ATOM 686 N N . VAL A 1 91 ? -6.537 14.252 13.293 1.00 90.88 91 VAL A N 1
ATOM 687 C CA . VAL A 1 91 ? -6.985 15.396 14.098 1.00 90.88 91 VAL A CA 1
ATOM 688 C C . VAL A 1 91 ? -5.781 16.122 14.708 1.00 90.88 91 VAL A C 1
ATOM 690 O O . VAL A 1 91 ? -5.703 17.350 14.670 1.00 90.88 91 VAL A O 1
ATOM 693 N N . GLU A 1 92 ? -4.790 15.377 15.204 1.00 92.00 92 GLU A N 1
ATOM 694 C CA . GLU A 1 92 ? -3.563 15.931 15.789 1.00 92.00 92 GLU A CA 1
ATOM 695 C C . GLU A 1 92 ? -2.649 16.609 14.757 1.00 92.00 92 GLU A C 1
ATOM 697 O O . GLU A 1 92 ? -1.948 17.565 15.100 1.00 92.00 92 GLU A O 1
ATOM 702 N N . SER A 1 93 ? -2.6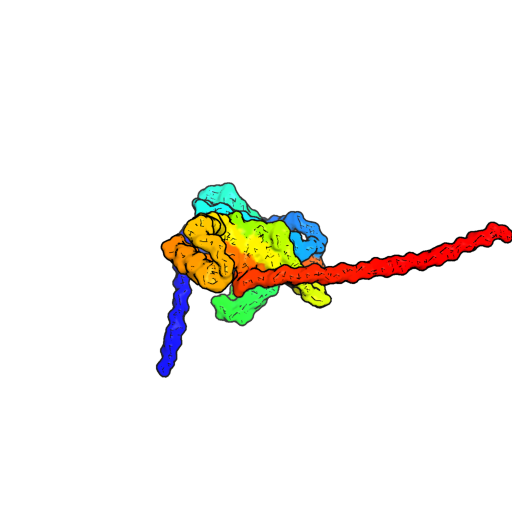77 16.176 13.491 1.00 88.50 93 SER A N 1
ATOM 703 C CA . SER A 1 93 ? -1.858 16.761 12.419 1.00 88.50 93 SER A CA 1
ATOM 704 C C . SER A 1 93 ? -2.191 18.226 12.121 1.00 88.50 93 SER A C 1
ATOM 706 O O . SER A 1 93 ? -1.358 18.939 11.560 1.00 88.50 93 SER A O 1
ATOM 708 N N . LYS A 1 94 ? -3.410 18.674 12.464 1.00 86.31 94 LYS A N 1
ATOM 709 C CA . LYS A 1 94 ? -3.979 19.988 12.106 1.00 86.31 94 LYS A CA 1
ATOM 710 C C . LYS A 1 94 ? -4.036 20.268 10.597 1.00 86.31 94 LYS A C 1
ATOM 712 O O . LYS A 1 94 ? -4.323 21.394 10.202 1.00 86.31 94 LYS A O 1
ATOM 717 N N . ALA A 1 95 ? -3.774 19.267 9.755 1.00 82.50 95 ALA A N 1
ATOM 718 C CA . ALA A 1 95 ? -3.912 19.372 8.304 1.00 82.50 95 ALA A CA 1
ATOM 719 C C . ALA A 1 95 ? -5.382 19.290 7.851 1.00 82.50 95 ALA A C 1
ATOM 721 O O . ALA A 1 95 ? -5.699 19.653 6.721 1.00 82.50 95 ALA A O 1
ATOM 722 N N . TYR A 1 96 ? -6.270 18.835 8.740 1.00 84.94 96 TYR A N 1
ATOM 723 C CA . TYR A 1 96 ? -7.699 18.645 8.507 1.00 84.94 96 TYR A CA 1
ATOM 724 C C . TYR A 1 96 ? -8.527 19.322 9.613 1.00 84.94 96 TYR A C 1
ATOM 726 O O . TYR A 1 96 ? -7.988 19.595 10.692 1.00 84.94 96 TYR A O 1
ATOM 734 N N . PRO A 1 97 ? -9.826 19.592 9.374 1.00 87.81 97 PRO A N 1
ATOM 735 C CA . PRO A 1 97 ? -10.736 20.084 10.406 1.00 87.81 97 PRO A CA 1
ATOM 736 C C . PRO A 1 97 ? -10.762 19.162 11.631 1.00 87.81 97 PRO A C 1
ATOM 738 O O . PRO A 1 97 ? -10.756 17.939 11.496 1.00 87.81 97 PRO A O 1
ATOM 741 N N . ALA A 1 98 ? -10.795 19.744 12.832 1.00 86.88 98 ALA A N 1
ATOM 742 C CA . ALA A 1 98 ? -10.761 18.982 14.085 1.00 86.88 98 ALA A CA 1
ATOM 743 C C . ALA A 1 98 ? -12.039 18.157 14.333 1.00 86.88 98 ALA A C 1
ATOM 745 O O . ALA A 1 98 ? -12.023 17.223 15.130 1.00 86.88 98 ALA A O 1
ATOM 746 N N . ASP A 1 99 ? -13.132 18.506 13.658 1.00 91.38 99 ASP A N 1
ATOM 747 C CA . ASP A 1 99 ? -14.447 17.866 13.700 1.00 91.38 99 ASP A CA 1
ATOM 748 C C . ASP A 1 99 ? -14.660 16.839 12.574 1.00 91.38 99 ASP A C 1
ATOM 750 O O . ASP A 1 99 ? -15.777 16.365 12.374 1.00 91.38 99 ASP A O 1
ATOM 754 N N . ILE A 1 100 ? -13.603 16.471 11.840 1.00 92.25 100 ILE A N 1
ATOM 755 C CA . ILE A 1 100 ? -13.682 15.430 10.814 1.00 92.25 100 ILE A CA 1
ATOM 756 C C . ILE A 1 100 ? -14.187 14.106 11.407 1.00 92.25 100 ILE A C 1
ATOM 758 O O . ILE A 1 100 ? -13.675 13.612 12.414 1.00 92.25 100 ILE A O 1
ATOM 762 N N . GLU A 1 101 ? -15.185 13.508 10.756 1.00 92.94 101 GLU A N 1
ATOM 763 C CA . GLU A 1 101 ? -15.714 12.202 11.147 1.00 92.94 101 GLU A CA 1
ATOM 764 C C . GLU A 1 101 ? -14.656 11.101 10.951 1.00 92.94 101 GLU A C 1
ATOM 766 O O . GLU A 1 101 ? -13.939 11.089 9.946 1.00 92.94 101 GLU A O 1
ATOM 771 N N . GLU A 1 102 ? -14.587 10.137 11.876 1.00 92.56 102 GLU A N 1
ATOM 772 C CA . GLU A 1 102 ? -13.645 9.008 11.819 1.00 92.56 102 GLU A CA 1
ATOM 773 C C . GLU A 1 102 ? -13.701 8.274 10.472 1.00 92.56 102 GLU A C 1
ATOM 775 O O . GLU A 1 102 ? -12.670 8.015 9.854 1.00 92.56 102 GLU A O 1
ATOM 780 N N . THR A 1 103 ? -14.905 7.969 9.985 1.00 90.81 103 THR A N 1
ATOM 781 C CA . THR A 1 103 ? -15.116 7.221 8.736 1.00 90.81 103 THR A CA 1
ATOM 782 C C . THR A 1 103 ? -14.525 7.957 7.529 1.00 90.81 103 THR A C 1
ATOM 784 O O . THR A 1 103 ? -13.877 7.347 6.671 1.00 90.81 103 THR A O 1
ATOM 787 N N . THR A 1 104 ? -14.687 9.282 7.501 1.00 90.75 104 THR A N 1
ATOM 788 C CA . THR A 1 104 ? -14.157 10.168 6.464 1.00 90.75 104 THR A CA 1
ATOM 789 C C . THR A 1 104 ? -12.637 10.251 6.563 1.00 90.75 104 THR A C 1
ATOM 791 O O . THR A 1 104 ? -11.951 10.065 5.558 1.00 90.75 104 THR A O 1
ATOM 794 N N . ALA A 1 105 ? -12.095 10.444 7.768 1.00 91.44 105 ALA A N 1
ATOM 795 C CA . ALA A 1 105 ? -10.655 10.471 8.020 1.00 91.44 105 ALA A CA 1
ATOM 796 C C . ALA A 1 105 ? -9.968 9.167 7.573 1.00 91.44 105 ALA A C 1
ATOM 798 O O . ALA A 1 105 ? -8.976 9.191 6.842 1.00 91.44 105 ALA A O 1
ATOM 799 N N . VAL A 1 106 ? -10.537 8.018 7.943 1.00 93.50 106 VAL A N 1
ATOM 800 C CA . VAL A 1 106 ? -10.033 6.694 7.557 1.00 93.50 106 VAL A CA 1
ATOM 801 C C . VAL A 1 106 ? -10.085 6.499 6.042 1.00 93.50 106 VAL A C 1
ATOM 803 O O . VAL A 1 106 ? -9.110 6.033 5.451 1.00 93.50 106 VAL A O 1
ATOM 806 N N . THR A 1 107 ? -11.181 6.898 5.394 1.00 93.25 107 THR A N 1
ATOM 807 C CA . THR A 1 107 ? -11.320 6.796 3.932 1.00 93.25 107 THR A CA 1
ATOM 808 C C . THR A 1 107 ? -10.282 7.655 3.209 1.00 93.25 107 THR A C 1
ATOM 810 O O . THR A 1 107 ? -9.654 7.183 2.264 1.00 93.25 107 THR A O 1
ATOM 813 N N . LEU A 1 108 ? -10.032 8.882 3.681 1.00 91.62 108 LEU A N 1
ATOM 814 C CA . LEU A 1 108 ? -8.989 9.749 3.126 1.00 91.62 108 LEU A CA 1
ATOM 815 C C . LEU A 1 108 ? -7.600 9.106 3.214 1.00 91.62 108 LEU A C 1
ATOM 817 O O . LEU A 1 108 ? -6.841 9.168 2.246 1.00 91.62 108 LEU A O 1
ATOM 821 N N . MET A 1 109 ? -7.272 8.457 4.334 1.00 94.00 109 MET A N 1
ATOM 822 C CA . MET A 1 109 ? -5.991 7.755 4.473 1.00 94.00 109 MET A CA 1
ATOM 823 C C . MET A 1 109 ? -5.887 6.539 3.567 1.00 94.00 109 MET A C 1
ATOM 825 O O . MET A 1 109 ? -4.872 6.382 2.89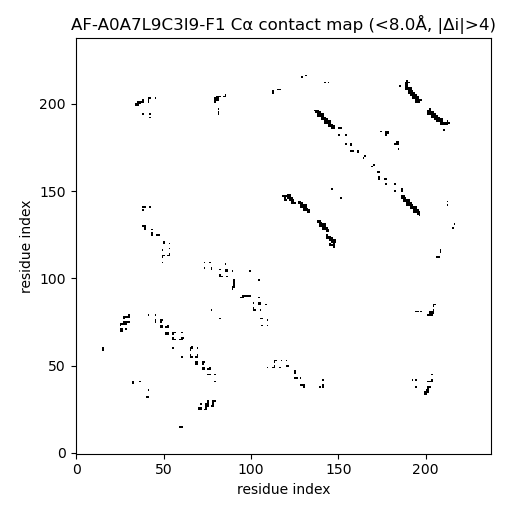4 1.00 94.00 109 MET A O 1
ATOM 829 N N . ILE A 1 110 ? -6.932 5.714 3.500 1.00 95.19 110 ILE A N 1
ATOM 830 C CA . ILE A 1 110 ? -6.984 4.558 2.598 1.00 95.19 110 ILE A CA 1
ATOM 831 C C . ILE A 1 110 ? -6.763 4.999 1.145 1.00 95.19 110 ILE A C 1
ATOM 833 O O . ILE A 1 110 ? -5.943 4.410 0.438 1.00 95.19 110 ILE A O 1
ATOM 837 N N . GLU A 1 111 ? -7.440 6.061 0.706 1.00 93.94 111 GLU A N 1
ATOM 838 C CA . GLU A 1 111 ? -7.277 6.621 -0.638 1.00 93.94 111 GLU A CA 1
ATOM 839 C C . GLU A 1 111 ? -5.877 7.188 -0.879 1.00 93.94 111 GLU A C 1
ATOM 841 O O . GLU A 1 111 ? -5.307 7.009 -1.961 1.00 93.94 111 GLU A O 1
ATOM 846 N N . SER A 1 112 ? -5.305 7.846 0.130 1.00 93.62 112 SER A N 1
ATOM 847 C CA . SER A 1 112 ? -3.943 8.379 0.091 1.00 93.62 112 SER A CA 1
ATOM 848 C C . SER A 1 112 ? -2.913 7.259 -0.070 1.00 93.62 112 SER A C 1
ATOM 850 O O . SER A 1 112 ? -2.127 7.276 -1.021 1.00 93.62 112 SER A O 1
ATOM 852 N N . TRP A 1 113 ? -2.965 6.234 0.787 1.00 95.12 113 TRP A N 1
ATOM 853 C CA . TRP A 1 113 ? -2.083 5.069 0.715 1.00 95.12 113 TRP A CA 1
ATOM 854 C C . TRP A 1 113 ? -2.219 4.348 -0.615 1.00 95.12 113 TRP A C 1
ATOM 856 O O . TRP A 1 113 ? -1.223 4.083 -1.283 1.00 95.12 113 TRP A O 1
ATOM 866 N N . THR A 1 114 ? -3.455 4.094 -1.037 1.00 93.56 114 THR A N 1
ATOM 867 C CA . THR A 1 114 ? -3.739 3.441 -2.310 1.00 93.56 114 THR A CA 1
ATOM 868 C C . THR A 1 114 ? -3.098 4.241 -3.435 1.00 93.56 114 THR A C 1
ATOM 870 O O . THR A 1 114 ? -2.285 3.697 -4.179 1.00 93.56 114 THR A O 1
ATOM 873 N N . SER A 1 115 ? -3.365 5.546 -3.522 1.00 92.25 115 SER A N 1
ATOM 874 C CA . SER A 1 115 ? -2.828 6.422 -4.570 1.00 92.25 115 SER A CA 1
ATOM 875 C C . SER A 1 115 ? -1.305 6.509 -4.575 1.00 92.25 115 SER A C 1
ATOM 877 O O . SER A 1 115 ? -0.709 6.490 -5.650 1.00 92.25 115 SER A O 1
ATOM 879 N N . MET A 1 116 ? -0.672 6.519 -3.405 1.00 91.62 116 MET A N 1
ATOM 880 C CA . MET A 1 116 ? 0.783 6.457 -3.272 1.00 91.62 116 MET A CA 1
ATOM 881 C C . MET A 1 116 ? 1.365 5.176 -3.899 1.00 91.62 116 MET A C 1
ATOM 883 O O . MET A 1 116 ? 2.427 5.222 -4.517 1.00 91.62 116 MET A O 1
ATOM 887 N N . LEU A 1 117 ? 0.666 4.042 -3.799 1.00 90.94 117 LEU A N 1
ATOM 888 C CA . LEU A 1 117 ? 1.105 2.755 -4.352 1.00 90.94 117 LEU A CA 1
ATOM 889 C C . LEU A 1 117 ? 0.781 2.563 -5.844 1.00 90.94 117 LEU A C 1
ATOM 891 O O . LEU A 1 117 ? 1.235 1.584 -6.434 1.00 90.94 117 LEU A O 1
ATOM 895 N N . ALA A 1 118 ? 0.032 3.477 -6.473 1.00 90.19 118 ALA A N 1
ATOM 896 C CA . ALA A 1 118 ? -0.506 3.302 -7.827 1.00 90.19 118 ALA A CA 1
ATOM 897 C C . ALA A 1 118 ? 0.558 2.946 -8.875 1.00 90.19 118 ALA A C 1
ATOM 899 O O . ALA A 1 118 ? 0.324 2.106 -9.736 1.00 90.19 118 ALA A O 1
ATOM 900 N N . HIS A 1 119 ? 1.741 3.558 -8.788 1.00 88.25 119 HIS A N 1
ATOM 901 C CA . HIS A 1 119 ? 2.832 3.305 -9.729 1.00 88.25 119 HIS A CA 1
ATOM 902 C C . HIS A 1 119 ? 3.400 1.878 -9.628 1.00 88.25 119 HIS A C 1
ATOM 904 O O . HIS A 1 119 ? 3.856 1.328 -10.628 1.00 88.25 119 HIS A O 1
ATOM 910 N N . TYR A 1 120 ? 3.356 1.266 -8.443 1.00 90.25 120 TYR A N 1
ATOM 911 C CA . TYR A 1 120 ? 3.964 -0.040 -8.173 1.00 90.25 120 TYR A CA 1
ATOM 912 C C . TYR A 1 120 ? 2.968 -1.194 -8.211 1.00 90.25 120 TYR A C 1
ATOM 914 O O . TYR A 1 120 ? 3.401 -2.337 -8.143 1.00 90.25 120 TYR A O 1
ATOM 922 N N . VAL A 1 121 ? 1.665 -0.911 -8.316 1.00 88.50 121 VAL A N 1
ATOM 923 C CA . VAL A 1 121 ? 0.571 -1.873 -8.111 1.00 88.50 121 VAL A CA 1
ATOM 924 C C . VAL A 1 121 ? 0.791 -3.232 -8.787 1.00 88.50 121 VAL A C 1
ATOM 926 O O . VAL A 1 121 ? 0.597 -4.262 -8.148 1.00 88.50 121 VAL A O 1
ATOM 929 N N . ASP A 1 122 ? 1.255 -3.236 -10.038 1.00 87.75 122 ASP A N 1
ATOM 930 C CA . ASP A 1 122 ? 1.433 -4.450 -10.844 1.00 87.75 122 ASP A CA 1
ATOM 931 C C . ASP A 1 122 ? 2.684 -5.268 -10.478 1.00 87.75 122 ASP A C 1
ATOM 933 O O . ASP A 1 122 ? 2.844 -6.391 -10.949 1.00 87.75 122 ASP A O 1
ATOM 937 N N . GLY A 1 123 ? 3.587 -4.730 -9.658 1.00 88.50 123 GLY A N 1
ATOM 938 C CA . GLY A 1 123 ? 4.782 -5.440 -9.198 1.00 88.50 123 GLY A CA 1
ATOM 939 C C . GLY A 1 123 ? 5.011 -5.350 -7.696 1.00 88.50 123 GLY A C 1
ATOM 940 O O . GLY A 1 123 ? 6.147 -5.435 -7.233 1.00 88.50 123 GLY A O 1
ATOM 941 N N . ILE A 1 124 ? 3.927 -5.189 -6.935 1.00 90.56 124 ILE A N 1
ATOM 942 C CA . ILE A 1 124 ? 3.893 -5.542 -5.518 1.00 90.56 124 ILE A CA 1
ATOM 943 C C . ILE A 1 124 ? 3.607 -7.040 -5.435 1.00 90.56 124 ILE A C 1
ATOM 945 O O . ILE A 1 124 ? 2.536 -7.487 -5.839 1.00 90.56 124 ILE A O 1
ATOM 949 N N . ASP A 1 125 ? 4.535 -7.803 -4.861 1.00 84.69 125 ASP A N 1
ATOM 950 C CA . ASP A 1 125 ? 4.313 -9.206 -4.511 1.00 84.69 125 ASP A CA 1
ATOM 951 C C . ASP A 1 125 ? 4.200 -9.350 -2.981 1.00 84.69 125 ASP A C 1
ATOM 953 O O . ASP A 1 125 ? 5.212 -9.364 -2.274 1.00 84.69 125 ASP A O 1
ATOM 957 N N . PRO A 1 126 ? 2.981 -9.485 -2.422 1.00 83.31 126 PRO A N 1
ATOM 958 C CA . PRO A 1 126 ? 2.795 -9.659 -0.982 1.00 83.31 126 PRO A CA 1
ATOM 959 C C . PRO A 1 126 ? 3.465 -10.925 -0.418 1.00 83.31 126 PRO A C 1
ATOM 961 O O . PRO A 1 126 ? 3.631 -11.050 0.800 1.00 83.31 126 PRO A O 1
ATOM 964 N N . SER A 1 127 ? 3.855 -11.888 -1.260 1.00 79.25 127 SER A N 1
ATOM 965 C CA . SER A 1 127 ? 4.562 -13.092 -0.822 1.00 79.25 127 SER A CA 1
ATOM 966 C C . SER A 1 127 ? 5.982 -12.783 -0.337 1.00 79.25 127 SER A C 1
ATOM 968 O O . SER A 1 127 ? 6.431 -13.405 0.628 1.00 79.25 127 SER A O 1
ATOM 970 N N . THR A 1 128 ? 6.633 -11.750 -0.888 1.00 82.31 128 THR A N 1
ATOM 971 C CA . THR A 1 128 ? 7.994 -11.324 -0.514 1.00 82.31 128 THR A CA 1
ATOM 972 C C . THR A 1 128 ? 8.037 -10.502 0.774 1.00 82.31 128 THR A C 1
ATOM 974 O O . THR A 1 128 ? 9.091 -9.979 1.145 1.00 82.31 128 THR A O 1
ATOM 977 N N . ALA A 1 129 ? 6.891 -10.337 1.436 1.00 85.81 129 ALA A N 1
ATOM 978 C CA . ALA A 1 129 ? 6.746 -9.528 2.630 1.00 85.81 129 ALA A CA 1
ATOM 979 C C . ALA A 1 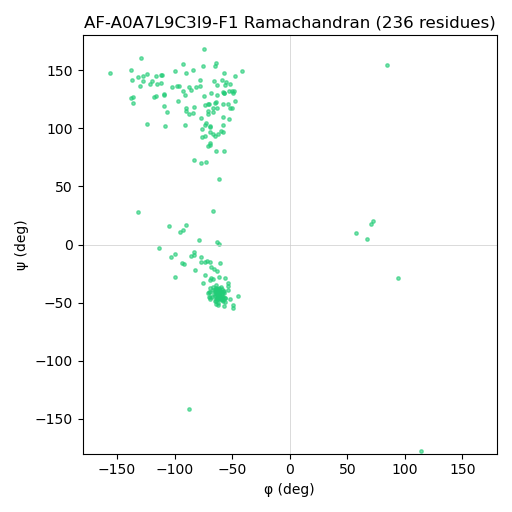129 ? 7.571 -10.067 3.812 1.00 85.81 129 ALA A C 1
ATOM 981 O O . ALA A 1 129 ? 7.595 -11.267 4.091 1.00 85.81 129 ALA A O 1
ATOM 982 N N . ARG A 1 130 ? 8.235 -9.161 4.536 1.00 86.81 130 ARG A N 1
ATOM 983 C CA . ARG A 1 130 ? 9.093 -9.465 5.693 1.00 86.81 130 ARG A CA 1
ATOM 984 C C . ARG A 1 130 ? 8.589 -8.742 6.928 1.00 86.81 130 ARG A C 1
ATOM 986 O O . ARG A 1 130 ? 8.267 -7.564 6.843 1.00 86.81 130 ARG A O 1
ATOM 993 N N . VAL A 1 131 ? 8.575 -9.416 8.076 1.00 88.38 131 VAL A N 1
ATOM 994 C CA . VAL A 1 131 ? 8.111 -8.838 9.346 1.00 88.38 131 VAL A CA 1
ATOM 995 C C . VAL A 1 131 ? 9.294 -8.441 10.221 1.00 88.38 131 VAL A C 1
ATOM 997 O O . VAL A 1 131 ? 10.226 -9.217 10.419 1.00 88.38 131 VAL A O 1
ATOM 1000 N N . LYS A 1 132 ? 9.212 -7.252 10.808 1.00 86.88 132 LYS A N 1
ATOM 1001 C CA . LYS A 1 132 ? 10.056 -6.768 11.894 1.00 86.88 132 LYS A CA 1
ATOM 1002 C C . LYS A 1 132 ? 9.154 -6.358 13.057 1.00 86.88 132 LYS A C 1
ATOM 1004 O O . LYS A 1 132 ? 8.515 -5.312 13.011 1.00 86.88 132 LYS A O 1
ATOM 1009 N N . SER A 1 133 ? 9.088 -7.180 14.096 1.00 78.31 133 SER A N 1
ATOM 1010 C CA . SER A 1 133 ? 8.301 -6.879 15.300 1.00 78.31 133 SER A CA 1
ATOM 1011 C C . SER A 1 133 ? 9.131 -6.129 16.341 1.00 78.31 133 SER A C 1
ATOM 1013 O O . SER A 1 133 ? 10.338 -6.347 16.456 1.00 78.31 133 SER A O 1
ATOM 1015 N N . THR A 1 134 ? 8.497 -5.244 17.113 1.00 77.19 134 THR A N 1
ATOM 1016 C CA . THR A 1 134 ? 9.146 -4.610 18.268 1.00 77.19 134 THR A CA 1
ATOM 1017 C C . THR A 1 134 ? 9.234 -5.589 19.444 1.00 77.19 134 THR A C 1
ATOM 1019 O O . THR A 1 134 ? 8.369 -6.457 19.571 1.00 77.19 134 THR A O 1
ATOM 1022 N N . PRO A 1 135 ? 10.208 -5.430 20.364 1.00 69.25 135 PRO A N 1
ATOM 1023 C CA . PRO A 1 135 ? 10.324 -6.284 21.553 1.00 69.25 135 PRO A CA 1
ATOM 1024 C C . PRO A 1 135 ? 9.060 -6.310 22.424 1.00 69.25 135 PRO A C 1
ATOM 1026 O O . PRO A 1 135 ? 8.771 -7.307 23.070 1.00 69.25 135 PRO A O 1
ATOM 1029 N N . SER A 1 136 ? 8.283 -5.221 22.413 1.00 76.81 136 SER A N 1
ATOM 1030 C CA . SER A 1 136 ? 7.011 -5.115 23.135 1.00 76.81 136 SER A CA 1
ATOM 1031 C C . SER A 1 136 ? 5.886 -5.986 22.567 1.00 76.81 136 SER A C 1
ATOM 1033 O O . SER A 1 136 ? 4.854 -6.117 23.215 1.00 76.81 136 SER A O 1
ATOM 1035 N N . GLY A 1 137 ? 6.024 -6.518 21.346 1.00 80.88 137 GLY A N 1
ATOM 1036 C CA . GLY A 1 137 ? 5.002 -7.347 20.697 1.00 80.88 137 GLY A CA 1
ATOM 1037 C C . GLY A 1 137 ? 3.703 -6.619 20.317 1.00 80.88 137 GLY A C 1
ATOM 1038 O O . GLY A 1 137 ? 2.777 -7.265 19.834 1.00 80.88 137 GLY A O 1
ATOM 1039 N N . ASN A 1 138 ? 3.631 -5.296 20.511 1.00 89.12 138 ASN A N 1
ATOM 1040 C CA . ASN A 1 138 ? 2.440 -4.474 20.246 1.00 89.12 138 ASN A CA 1
ATOM 1041 C C . ASN A 1 138 ? 2.532 -3.663 18.947 1.00 89.12 138 ASN A C 1
ATOM 1043 O O . ASN A 1 138 ? 1.540 -3.081 18.510 1.00 89.12 138 ASN A O 1
ATOM 1047 N N . VAL A 1 139 ? 3.717 -3.607 18.339 1.00 92.81 139 VAL A N 1
ATOM 1048 C CA . VAL A 1 139 ? 3.950 -2.968 17.044 1.00 92.81 139 VAL A CA 1
ATOM 1049 C C . VAL A 1 139 ? 4.707 -3.947 16.156 1.00 92.81 139 VAL A C 1
ATOM 1051 O O . VAL A 1 139 ? 5.657 -4.606 16.586 1.00 92.81 139 VAL A O 1
ATOM 1054 N N . ALA A 1 140 ? 4.285 -4.040 14.906 1.00 93.62 140 ALA A N 1
ATOM 1055 C CA . ALA A 1 140 ? 4.984 -4.784 13.877 1.00 93.62 140 ALA A CA 1
ATOM 1056 C C . ALA A 1 140 ? 5.117 -3.913 12.636 1.00 93.62 140 ALA A C 1
ATOM 1058 O O . ALA A 1 140 ? 4.217 -3.148 12.303 1.00 93.62 140 ALA A O 1
ATOM 1059 N N . THR A 1 141 ? 6.239 -4.046 11.951 1.00 94.19 141 THR A N 1
ATOM 1060 C CA . THR A 1 141 ? 6.471 -3.405 10.667 1.00 94.19 141 THR A CA 1
ATOM 1061 C C . THR A 1 141 ? 6.641 -4.486 9.617 1.00 94.19 141 THR A C 1
ATOM 1063 O O . THR A 1 141 ? 7.439 -5.404 9.796 1.00 94.19 141 THR A O 1
ATOM 1066 N N . VAL A 1 142 ? 5.884 -4.397 8.532 1.00 93.31 142 VAL A N 1
ATOM 1067 C CA . VAL A 1 142 ? 5.987 -5.297 7.387 1.00 93.31 142 VAL A CA 1
ATOM 1068 C C . VAL A 1 142 ? 6.582 -4.532 6.219 1.00 93.31 142 VAL A C 1
ATOM 1070 O O . VAL A 1 142 ? 6.115 -3.451 5.878 1.00 93.31 142 VAL A O 1
ATOM 1073 N N . TYR A 1 143 ? 7.611 -5.103 5.609 1.00 93.06 143 TYR A N 1
ATOM 1074 C CA . TYR A 1 143 ? 8.280 -4.552 4.440 1.00 93.06 143 TYR A CA 1
ATOM 1075 C C . TYR A 1 143 ? 7.965 -5.398 3.220 1.00 93.06 143 TYR A C 1
ATOM 1077 O O . TYR A 1 143 ? 8.171 -6.612 3.249 1.00 93.06 143 TYR A O 1
ATOM 1085 N N . VAL A 1 144 ? 7.517 -4.759 2.145 1.00 91.56 144 VAL A N 1
ATOM 1086 C CA . VAL A 1 144 ? 7.276 -5.392 0.844 1.00 91.56 144 VAL A CA 1
ATOM 1087 C C . VAL A 1 144 ? 8.015 -4.610 -0.227 1.00 91.56 144 VAL A C 1
ATOM 1089 O O . VAL A 1 144 ? 8.150 -3.395 -0.129 1.00 91.56 144 VAL A O 1
ATOM 1092 N N . GLN A 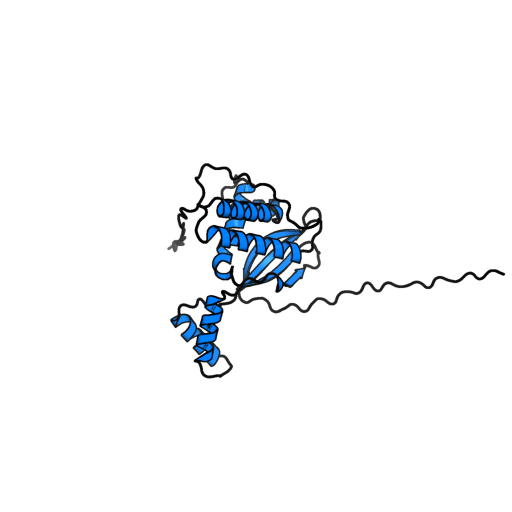1 145 ? 8.532 -5.300 -1.235 1.00 90.06 145 GLN A N 1
ATOM 1093 C CA . GLN A 1 145 ? 9.160 -4.644 -2.371 1.00 90.06 145 GLN A CA 1
ATOM 1094 C C . GLN A 1 145 ? 8.090 -4.332 -3.421 1.00 90.06 145 GLN A C 1
ATOM 1096 O O . GLN A 1 145 ? 7.242 -5.173 -3.716 1.00 90.06 145 GLN A O 1
ATOM 1101 N N . GLY A 1 146 ? 8.130 -3.123 -3.971 1.00 89.56 146 GLY A N 1
ATOM 1102 C CA . GLY A 1 146 ? 7.349 -2.731 -5.136 1.00 89.56 146 GLY A CA 1
ATOM 1103 C C . GLY A 1 146 ? 8.285 -2.359 -6.276 1.00 89.56 146 GLY A C 1
ATOM 1104 O O . GLY A 1 146 ? 9.169 -1.520 -6.097 1.00 89.56 146 GLY A O 1
ATOM 1105 N N . VAL A 1 147 ? 8.095 -2.967 -7.445 1.00 90.44 147 VAL A N 1
ATOM 1106 C CA . VAL A 1 147 ? 8.843 -2.628 -8.665 1.00 90.44 147 VAL A CA 1
ATOM 1107 C C . VAL A 1 147 ? 7.868 -2.558 -9.825 1.00 90.44 147 VAL A C 1
ATOM 1109 O O . VAL A 1 147 ? 7.208 -3.546 -10.113 1.00 90.44 147 VAL A O 1
ATOM 1112 N N . ASN A 1 148 ? 7.771 -1.427 -10.525 1.00 89.94 148 ASN A N 1
ATOM 1113 C CA . ASN A 1 148 ? 6.918 -1.387 -11.711 1.00 89.94 148 ASN A CA 1
ATOM 1114 C C . ASN A 1 148 ? 7.493 -2.339 -12.786 1.00 89.94 148 ASN A C 1
ATOM 1116 O O . ASN A 1 148 ? 8.644 -2.155 -13.197 1.00 89.94 148 ASN A O 1
ATOM 1120 N N . PRO A 1 149 ? 6.735 -3.346 -13.264 1.00 88.25 149 PRO A N 1
ATOM 1121 C CA . PRO A 1 149 ? 7.271 -4.345 -14.186 1.00 88.25 149 PRO A CA 1
ATOM 1122 C C . PRO A 1 149 ? 7.699 -3.738 -15.529 1.00 88.25 149 PRO A C 1
ATOM 1124 O O . PRO A 1 149 ? 8.712 -4.156 -16.090 1.00 88.25 149 PRO A O 1
ATOM 1127 N N . GLY A 1 150 ? 6.989 -2.714 -16.012 1.00 89.25 150 GLY A N 1
ATOM 1128 C CA . GLY A 1 150 ? 7.348 -2.003 -17.239 1.00 89.25 150 GLY A CA 1
ATOM 1129 C C . GLY A 1 150 ? 8.658 -1.227 -17.104 1.00 89.25 150 GLY A C 1
ATOM 1130 O O . GLY A 1 150 ? 9.484 -1.232 -18.017 1.00 89.25 150 GLY A O 1
ATOM 1131 N N . ASP A 1 151 ? 8.902 -0.606 -15.952 1.00 90.38 151 ASP A N 1
ATOM 1132 C CA . ASP A 1 151 ? 10.168 0.089 -15.702 1.00 90.38 151 ASP A CA 1
ATOM 1133 C C . ASP A 1 151 ? 11.320 -0.888 -15.430 1.00 90.38 151 ASP A C 1
ATOM 1135 O O . ASP A 1 151 ? 12.443 -0.649 -15.881 1.00 90.38 151 ASP A O 1
ATOM 1139 N N . ALA A 1 152 ? 11.048 -2.037 -14.801 1.00 89.12 152 ALA A N 1
ATOM 1140 C CA . ALA A 1 152 ? 12.015 -3.125 -14.662 1.00 89.12 152 ALA A CA 1
ATOM 1141 C C . ALA A 1 152 ? 12.450 -3.693 -16.023 1.00 89.12 152 ALA A C 1
ATOM 1143 O O . ALA A 1 152 ? 13.638 -3.952 -16.238 1.00 89.12 152 ALA A O 1
ATOM 1144 N N . GLU A 1 153 ? 11.512 -3.872 -16.956 1.00 90.38 153 GLU A N 1
ATOM 1145 C CA . GLU A 1 153 ? 11.798 -4.325 -18.319 1.00 90.38 153 GLU A CA 1
ATOM 1146 C C . GLU A 1 153 ? 12.660 -3.309 -19.077 1.00 90.38 153 GLU A C 1
ATOM 1148 O O . GLU A 1 153 ? 13.712 -3.669 -19.616 1.00 90.38 153 GLU A O 1
ATOM 1153 N N . LYS A 1 154 ? 12.281 -2.026 -19.051 1.00 90.62 154 LYS A N 1
ATOM 1154 C CA . LYS A 1 154 ? 13.070 -0.945 -19.660 1.00 90.62 154 LYS A CA 1
ATOM 1155 C C . LYS A 1 154 ? 14.476 -0.876 -19.069 1.00 90.62 154 LYS A C 1
ATOM 1157 O O . LYS A 1 154 ? 15.447 -0.798 -19.820 1.00 90.62 154 LYS A O 1
ATOM 1162 N N . LEU A 1 155 ? 14.617 -0.957 -17.743 1.00 89.88 155 LEU A N 1
ATOM 1163 C CA . LEU A 1 155 ? 15.932 -0.933 -17.104 1.00 89.88 155 LEU A CA 1
ATOM 1164 C C . LEU A 1 155 ? 16.786 -2.134 -17.530 1.00 89.88 155 LEU A C 1
ATOM 1166 O O . LEU A 1 155 ? 17.978 -1.976 -17.801 1.00 89.88 155 LEU A O 1
ATOM 1170 N N . ARG A 1 156 ? 16.189 -3.327 -17.640 1.00 89.75 156 ARG A N 1
ATOM 1171 C CA . ARG A 1 156 ? 16.872 -4.531 -18.137 1.00 89.75 156 ARG A CA 1
ATOM 1172 C C . ARG A 1 156 ? 17.350 -4.349 -19.578 1.00 89.75 156 ARG A C 1
ATOM 1174 O O . ARG A 1 156 ? 18.491 -4.693 -19.878 1.00 89.75 156 ARG A O 1
ATOM 1181 N N . ALA A 1 157 ? 16.521 -3.765 -20.442 1.00 91.06 157 ALA A N 1
ATOM 1182 C CA . ALA A 1 157 ? 16.877 -3.471 -21.828 1.00 91.06 157 ALA A CA 1
ATOM 1183 C C . ALA A 1 157 ? 18.020 -2.447 -21.937 1.00 91.06 157 ALA A C 1
ATOM 1185 O O . ALA A 1 157 ? 18.896 -2.600 -22.786 1.00 91.06 157 ALA A O 1
ATOM 1186 N N . ILE A 1 158 ? 18.053 -1.434 -21.065 1.00 90.00 158 ILE A N 1
ATOM 1187 C CA . ILE A 1 158 ? 19.166 -0.475 -20.987 1.00 90.00 158 ILE A CA 1
ATOM 1188 C C . ILE A 1 158 ? 20.444 -1.183 -20.543 1.00 90.00 158 ILE A C 1
ATOM 1190 O O . ILE A 1 158 ? 21.477 -1.054 -21.196 1.00 90.00 158 ILE A O 1
ATOM 1194 N N . ARG A 1 159 ? 20.370 -1.978 -19.469 1.00 88.81 159 ARG A N 1
ATOM 1195 C CA . ARG A 1 159 ? 21.519 -2.717 -18.934 1.00 88.81 159 ARG A CA 1
ATOM 1196 C C . ARG A 1 159 ? 22.120 -3.671 -19.969 1.00 88.81 159 ARG A C 1
ATOM 1198 O O . ARG A 1 159 ? 23.335 -3.752 -20.058 1.00 88.81 159 ARG A O 1
ATOM 1205 N N . ALA A 1 160 ? 21.294 -4.328 -20.783 1.00 89.19 160 ALA A N 1
ATOM 1206 C CA . ALA A 1 160 ? 21.754 -5.227 -21.842 1.00 89.19 160 ALA A CA 1
ATOM 1207 C C . ALA A 1 160 ? 22.530 -4.525 -22.977 1.00 89.19 160 ALA A C 1
ATOM 1209 O O . ALA A 1 160 ? 23.274 -5.182 -23.698 1.00 89.19 160 ALA A O 1
ATOM 1210 N N . ARG A 1 161 ? 22.356 -3.207 -23.157 1.00 89.12 161 ARG A N 1
ATOM 1211 C CA . ARG A 1 161 ? 23.064 -2.407 -24.177 1.00 89.12 161 ARG A CA 1
ATOM 1212 C C . ARG A 1 161 ? 24.354 -1.780 -23.655 1.00 89.12 161 ARG A C 1
ATOM 1214 O O . ARG A 1 161 ? 25.164 -1.312 -24.451 1.00 89.12 161 ARG A O 1
ATOM 1221 N N . LEU A 1 162 ? 24.518 -1.715 -22.337 1.00 87.44 162 LEU A N 1
ATOM 1222 C CA . LEU A 1 162 ? 25.707 -1.155 -21.714 1.00 87.44 162 LEU A CA 1
ATOM 1223 C C . LEU A 1 162 ? 26.819 -2.212 -21.642 1.00 87.44 162 LEU A C 1
ATOM 1225 O O . LEU A 1 162 ? 26.526 -3.405 -21.524 1.00 87.44 162 LEU A O 1
ATOM 1229 N N . PRO A 1 163 ? 28.097 -1.795 -21.689 1.00 83.81 163 PRO A N 1
ATOM 1230 C CA . PRO A 1 163 ? 29.211 -2.691 -21.412 1.00 83.81 163 PRO A CA 1
ATOM 1231 C C . PRO A 1 163 ? 28.993 -3.410 -20.078 1.00 83.81 163 PRO A C 1
ATOM 1233 O O . PRO A 1 163 ? 28.548 -2.796 -19.106 1.00 83.81 163 PRO A O 1
ATOM 1236 N N . SER A 1 164 ? 29.304 -4.707 -20.033 1.00 75.56 164 SER A N 1
ATOM 1237 C CA . SER A 1 164 ? 29.215 -5.523 -18.815 1.00 75.56 164 SER A CA 1
ATOM 1238 C C . SER A 1 164 ? 30.338 -5.153 -17.843 1.00 75.56 164 SER A C 1
ATOM 1240 O O . SER A 1 164 ? 31.299 -5.892 -17.659 1.00 75.56 164 SER A O 1
ATOM 1242 N N . GLU A 1 165 ? 30.236 -3.968 -17.255 1.00 78.94 165 GLU A N 1
ATOM 1243 C CA . GLU A 1 165 ? 31.147 -3.440 -16.247 1.00 78.94 165 GLU A CA 1
ATOM 1244 C C . GLU A 1 165 ? 30.415 -3.349 -14.904 1.00 78.94 165 GLU A C 1
ATOM 1246 O O . GLU A 1 165 ? 29.215 -3.068 -14.847 1.00 78.94 165 GLU A O 1
ATOM 1251 N N . THR A 1 166 ? 31.131 -3.570 -13.805 1.00 76.06 166 THR A N 1
ATOM 1252 C CA . THR A 1 166 ? 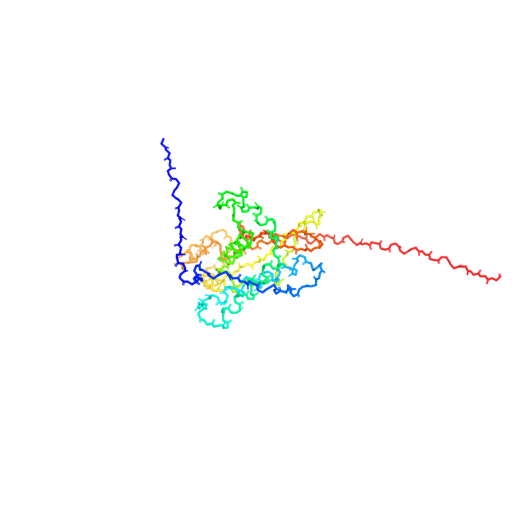30.601 -3.453 -12.439 1.00 76.06 166 THR A CA 1
ATOM 1253 C C . THR A 1 166 ? 31.226 -2.261 -11.724 1.00 76.06 166 THR A C 1
ATOM 1255 O O . THR A 1 166 ? 32.408 -1.983 -11.912 1.00 76.06 166 THR A O 1
ATOM 1258 N N . GLY A 1 167 ? 30.466 -1.592 -10.856 1.00 80.00 167 GLY A N 1
ATOM 1259 C CA . GLY A 1 167 ? 30.957 -0.502 -10.010 1.00 80.00 167 GLY A CA 1
ATOM 1260 C C . GLY A 1 167 ? 30.338 0.858 -10.334 1.00 80.00 167 GLY A C 1
ATOM 1261 O O . GLY A 1 167 ? 29.485 0.990 -11.209 1.00 80.00 167 GLY A O 1
ATOM 1262 N N . VAL A 1 168 ? 30.798 1.888 -9.622 1.00 83.56 168 VAL A N 1
ATOM 1263 C CA . VAL A 1 168 ? 30.147 3.211 -9.560 1.00 83.56 168 VAL A CA 1
ATOM 1264 C C . VAL A 1 168 ? 29.972 3.870 -10.934 1.00 83.56 168 VAL A C 1
ATOM 1266 O O . VAL A 1 168 ? 28.933 4.467 -11.204 1.00 83.56 168 VAL A O 1
ATOM 1269 N N . GLU A 1 169 ? 30.958 3.759 -11.826 1.00 83.88 169 GLU A N 1
ATOM 1270 C CA . GLU A 1 169 ? 30.874 4.348 -13.173 1.00 83.88 169 GLU A CA 1
ATOM 1271 C C . GLU A 1 169 ? 29.928 3.583 -14.113 1.00 83.88 169 GLU A C 1
ATOM 1273 O O . GLU A 1 169 ? 29.361 4.167 -15.041 1.00 83.88 169 GLU A O 1
ATOM 1278 N N . SER A 1 170 ? 29.719 2.287 -13.872 1.00 82.75 170 SER A N 1
ATOM 1279 C CA . SER A 1 170 ? 28.682 1.508 -14.556 1.00 82.75 170 SER A CA 1
ATOM 1280 C C . SER A 1 170 ? 27.293 1.941 -14.082 1.00 82.75 170 SER A C 1
ATOM 1282 O O . SER A 1 170 ? 26.429 2.265 -14.898 1.00 82.75 170 SER A O 1
ATOM 1284 N N . ASP A 1 171 ? 27.112 2.098 -12.767 1.00 82.19 171 ASP A N 1
ATOM 1285 C CA . ASP A 1 171 ? 25.849 2.553 -12.176 1.00 82.19 171 ASP A CA 1
ATOM 1286 C C . ASP A 1 171 ? 25.486 3.984 -12.601 1.00 82.19 171 ASP A C 1
ATOM 1288 O O . ASP A 1 171 ? 24.324 4.275 -12.895 1.00 82.19 171 ASP A O 1
ATOM 1292 N N . LYS A 1 172 ? 26.473 4.887 -12.705 1.00 85.44 172 LYS A N 1
ATOM 1293 C CA . LYS A 1 172 ? 26.272 6.247 -13.237 1.00 85.44 172 LYS A CA 1
ATOM 1294 C C . LYS A 1 172 ? 25.821 6.235 -14.695 1.00 85.44 172 LYS A C 1
ATOM 1296 O O . LYS A 1 172 ? 24.903 6.978 -15.042 1.00 85.44 172 LYS A O 1
ATOM 1301 N N . ARG A 1 173 ? 26.432 5.401 -15.546 1.00 87.56 173 ARG A N 1
ATOM 1302 C CA . ARG A 1 173 ? 26.018 5.247 -16.952 1.00 87.56 173 ARG A CA 1
ATOM 1303 C C . ARG A 1 173 ? 24.612 4.671 -17.055 1.00 87.56 173 ARG A C 1
ATOM 1305 O O . ARG A 1 173 ? 23.786 5.247 -17.757 1.00 87.56 173 ARG A O 1
ATOM 1312 N N . LEU A 1 174 ? 24.312 3.616 -16.297 1.00 87.69 174 LEU A N 1
ATOM 1313 C CA . LEU A 1 174 ? 22.971 3.038 -16.219 1.00 87.69 174 LEU A CA 1
ATOM 1314 C C . LEU A 1 174 ? 21.936 4.084 -15.797 1.00 87.69 174 LEU A C 1
ATOM 1316 O O . LEU A 1 174 ? 20.899 4.207 -16.443 1.00 87.69 174 LEU A O 1
ATOM 1320 N N . ARG A 1 175 ? 22.234 4.881 -14.765 1.00 86.38 175 ARG A N 1
ATOM 1321 C CA . ARG A 1 175 ? 21.368 5.974 -14.306 1.00 86.38 175 ARG A CA 1
ATOM 1322 C C . ARG A 1 175 ? 21.176 7.051 -15.371 1.00 86.38 175 ARG A C 1
ATOM 1324 O O . ARG A 1 175 ? 20.050 7.490 -15.578 1.00 86.38 175 ARG A O 1
ATOM 1331 N N . SER A 1 176 ? 22.247 7.466 -16.041 1.00 89.38 176 SER A N 1
ATOM 1332 C CA . SER A 1 176 ? 22.191 8.466 -17.112 1.00 89.38 176 SER A CA 1
ATOM 1333 C C . SER A 1 176 ? 21.296 8.004 -18.266 1.00 89.38 176 SER A C 1
ATOM 1335 O O . SER A 1 176 ? 20.403 8.735 -18.690 1.00 89.38 176 SER A O 1
ATOM 1337 N N . GLU A 1 177 ? 21.462 6.760 -18.723 1.00 89.81 177 GLU A N 1
ATOM 1338 C CA . GLU A 1 177 ? 20.637 6.189 -19.792 1.00 89.81 177 GLU A CA 1
ATOM 1339 C C . GLU A 1 177 ? 19.185 5.942 -19.362 1.00 89.81 177 GLU A C 1
ATOM 1341 O O . GLU A 1 177 ? 18.262 6.188 -20.136 1.00 89.81 177 GLU A O 1
ATOM 1346 N N . ALA A 1 178 ? 18.957 5.520 -18.117 1.00 89.62 178 ALA A N 1
ATOM 1347 C CA . ALA A 1 178 ? 17.619 5.358 -17.550 1.00 89.62 178 ALA A CA 1
ATOM 1348 C C . ALA A 1 178 ? 16.830 6.674 -17.558 1.00 89.62 178 ALA A C 1
ATOM 1350 O O . ALA A 1 178 ? 15.692 6.709 -18.030 1.00 89.62 178 ALA A O 1
ATOM 1351 N N . VAL A 1 179 ? 17.453 7.770 -17.116 1.00 89.38 179 VAL A N 1
ATOM 1352 C CA . VAL A 1 179 ? 16.819 9.097 -17.096 1.00 89.38 179 VAL A CA 1
ATOM 1353 C C . VAL A 1 179 ? 16.474 9.574 -18.509 1.00 89.38 179 VAL A C 1
ATOM 1355 O O . VAL A 1 179 ? 15.394 10.123 -18.714 1.00 89.38 179 VAL A O 1
ATOM 1358 N N . LYS A 1 180 ? 17.327 9.310 -19.510 1.00 89.88 180 LYS A N 1
ATOM 1359 C CA . LYS A 1 180 ? 17.037 9.646 -20.920 1.00 89.88 180 LYS A CA 1
ATOM 1360 C C . LYS A 1 180 ? 15.798 8.936 -21.464 1.00 89.88 180 LYS A C 1
ATOM 1362 O O . LYS A 1 180 ? 15.145 9.465 -22.356 1.00 89.88 180 LYS A O 1
ATOM 1367 N N . GLN A 1 181 ? 15.470 7.759 -20.935 1.00 87.56 181 GLN A N 1
ATOM 1368 C CA . GLN A 1 181 ? 14.265 7.009 -21.304 1.00 87.56 181 GLN A CA 1
ATOM 1369 C C . GLN A 1 181 ? 13.065 7.307 -20.396 1.00 87.56 181 GLN A C 1
ATOM 1371 O O . GLN A 1 181 ? 12.061 6.598 -20.443 1.00 87.56 181 GLN A O 1
ATOM 1376 N N . GLY A 1 182 ? 13.156 8.356 -19.573 1.00 84.94 182 GLY A N 1
ATOM 1377 C CA . GLY A 1 182 ? 12.074 8.782 -18.692 1.00 84.94 182 GLY A CA 1
ATOM 1378 C C . GLY A 1 182 ? 11.837 7.852 -17.503 1.00 84.94 182 GLY A C 1
ATOM 1379 O O . GLY A 1 182 ? 10.751 7.883 -16.932 1.00 84.94 182 GLY A O 1
ATOM 1380 N N . LEU A 1 183 ? 12.816 7.021 -17.122 1.00 86.56 183 LEU A N 1
ATOM 1381 C CA . LEU A 1 183 ? 12.712 6.216 -15.906 1.00 86.56 183 LEU A CA 1
ATOM 1382 C C . LEU A 1 183 ? 12.908 7.095 -14.673 1.00 86.56 183 LEU A C 1
ATOM 1384 O O . LEU A 1 183 ? 13.921 7.789 -14.542 1.00 86.56 183 LEU A O 1
ATOM 1388 N N . ASN A 1 184 ? 11.960 7.016 -13.742 1.00 71.38 184 ASN A N 1
ATOM 1389 C CA . ASN A 1 184 ? 12.087 7.652 -12.441 1.00 71.38 184 ASN A CA 1
ATOM 1390 C C . ASN A 1 184 ? 12.878 6.723 -11.511 1.00 71.38 184 ASN A C 1
ATOM 1392 O O . ASN A 1 184 ? 12.430 5.624 -11.196 1.00 71.38 184 ASN A O 1
ATOM 1396 N N . LEU A 1 185 ? 14.087 7.131 -11.123 1.00 68.75 185 LEU A N 1
ATOM 1397 C CA . LEU A 1 185 ? 14.952 6.338 -10.249 1.00 68.75 185 LEU A CA 1
ATOM 1398 C C . LEU A 1 185 ? 14.840 6.820 -8.795 1.00 68.75 185 LEU A C 1
ATOM 1400 O O . LEU A 1 185 ? 14.942 8.027 -8.561 1.00 68.75 185 LEU A O 1
ATOM 1404 N N . PRO A 1 186 ? 14.752 5.907 -7.811 1.00 70.38 186 PRO A N 1
ATOM 1405 C CA . PRO A 1 186 ? 14.888 4.450 -7.942 1.00 70.38 186 PRO A CA 1
ATOM 1406 C C . PRO A 1 186 ? 13.634 3.764 -8.515 1.00 70.38 186 PRO A C 1
ATOM 1408 O O . PRO A 1 186 ? 12.518 4.129 -8.174 1.00 70.38 186 PRO A O 1
ATOM 1411 N N . ILE A 1 187 ? 13.847 2.748 -9.366 1.00 77.94 187 ILE A N 1
ATOM 1412 C CA . ILE A 1 187 ? 12.776 1.932 -9.983 1.00 77.94 187 ILE A CA 1
ATOM 1413 C C . ILE A 1 187 ? 12.112 0.955 -8.999 1.00 77.94 187 ILE A C 1
ATOM 1415 O O . ILE A 1 187 ? 11.068 0.376 -9.293 1.00 77.94 187 ILE A O 1
ATOM 1419 N N . GLU A 1 188 ? 12.749 0.738 -7.850 1.00 84.31 188 GLU A N 1
ATOM 1420 C CA . GLU A 1 188 ? 12.269 -0.126 -6.781 1.00 84.31 188 GLU A CA 1
ATOM 1421 C C . GLU A 1 188 ? 11.981 0.735 -5.557 1.00 84.31 188 GLU A C 1
ATOM 1423 O O . GLU A 1 188 ? 12.784 1.606 -5.206 1.00 84.31 188 GLU A O 1
ATOM 1428 N N . ALA A 1 189 ? 10.876 0.450 -4.877 1.00 87.31 189 ALA A N 1
ATOM 1429 C CA . ALA A 1 189 ? 10.546 1.045 -3.597 1.00 87.31 189 ALA A CA 1
ATOM 1430 C C . ALA A 1 189 ? 10.315 -0.021 -2.531 1.00 87.31 189 ALA A C 1
ATOM 1432 O O . ALA A 1 189 ? 9.805 -1.110 -2.802 1.00 87.31 189 ALA A O 1
ATOM 1433 N N . GLY A 1 190 ? 10.675 0.311 -1.293 1.00 89.75 190 GLY A N 1
ATOM 1434 C CA . GLY A 1 190 ? 10.141 -0.392 -0.142 1.00 89.75 190 GLY A CA 1
ATOM 1435 C C . GLY A 1 190 ? 8.769 0.158 0.204 1.00 89.75 190 GLY A C 1
ATOM 1436 O O . GLY A 1 190 ? 8.569 1.366 0.238 1.00 89.75 190 GLY A O 1
ATOM 1437 N N . ILE A 1 191 ? 7.831 -0.732 0.478 1.00 93.00 191 ILE A N 1
ATOM 1438 C CA . ILE A 1 191 ? 6.525 -0.416 1.035 1.00 93.00 191 ILE A CA 1
ATOM 1439 C C . ILE A 1 191 ? 6.562 -0.876 2.483 1.00 93.00 191 ILE A C 1
ATOM 1441 O O . ILE A 1 191 ? 6.707 -2.066 2.765 1.00 93.00 191 ILE A O 1
ATOM 1445 N N . GLU A 1 192 ? 6.478 0.079 3.395 1.00 94.69 192 GLU A N 1
ATOM 1446 C CA . GLU A 1 192 ? 6.401 -0.158 4.827 1.00 94.69 192 GLU A CA 1
ATOM 1447 C C . GLU A 1 192 ? 4.936 -0.116 5.256 1.00 94.69 192 GLU A C 1
ATOM 1449 O O . GLU A 1 192 ? 4.262 0.889 5.047 1.00 94.69 192 GLU A O 1
ATOM 1454 N N . LEU A 1 193 ? 4.451 -1.191 5.874 1.00 96.38 193 LEU A N 1
ATOM 1455 C CA . LEU A 1 193 ? 3.176 -1.223 6.579 1.00 96.38 193 LEU A CA 1
ATOM 1456 C C . LEU A 1 193 ? 3.462 -1.315 8.069 1.00 96.38 193 LEU A C 1
ATOM 1458 O O . LEU A 1 193 ? 4.056 -2.288 8.536 1.00 96.38 193 LEU A O 1
ATOM 1462 N N . ARG A 1 194 ? 3.018 -0.323 8.832 1.00 95.81 194 ARG A N 1
ATOM 1463 C CA . ARG A 1 194 ? 3.052 -0.374 10.290 1.00 95.81 194 ARG A CA 1
ATOM 1464 C C . ARG A 1 194 ? 1.733 -0.931 10.794 1.00 95.81 194 ARG A C 1
ATOM 1466 O O . ARG A 1 194 ? 0.661 -0.485 10.387 1.00 95.81 194 ARG A O 1
ATOM 1473 N N . LEU A 1 195 ? 1.825 -1.890 11.702 1.00 96.06 195 LEU A N 1
ATOM 1474 C CA . LEU A 1 195 ? 0.695 -2.503 12.370 1.00 96.06 195 LEU A CA 1
ATOM 1475 C C . LEU A 1 195 ? 0.800 -2.278 13.870 1.00 96.06 195 LEU A C 1
ATOM 1477 O O . LEU A 1 195 ? 1.877 -2.394 14.463 1.00 96.06 195 LEU A O 1
ATOM 1481 N N . THR A 1 196 ? -0.339 -2.007 14.487 1.00 94.62 196 THR A N 1
ATOM 1482 C CA . THR A 1 196 ? -0.493 -1.930 15.935 1.00 94.62 196 THR A CA 1
ATOM 1483 C C . THR A 1 196 ? -1.436 -3.027 16.398 1.00 94.62 196 THR A C 1
ATOM 1485 O O . THR A 1 196 ? -2.374 -3.419 15.696 1.00 94.62 196 THR A O 1
ATOM 1488 N N . ARG A 1 197 ? -1.159 -3.572 17.580 1.00 90.12 197 ARG A N 1
ATOM 1489 C CA . ARG A 1 197 ? -2.031 -4.556 18.209 1.00 90.12 197 ARG A CA 1
ATOM 1490 C C . ARG A 1 197 ? -3.088 -3.829 19.037 1.00 90.12 197 ARG A C 1
ATOM 1492 O O . ARG A 1 197 ? -2.757 -3.173 20.022 1.00 90.12 197 ARG A O 1
ATOM 1499 N N . GLY A 1 198 ? -4.341 -3.920 18.600 1.00 80.50 198 GLY A N 1
ATOM 1500 C CA . GLY A 1 198 ? -5.516 -3.406 19.303 1.00 80.50 198 GLY A CA 1
ATOM 1501 C C . GLY A 1 198 ? -6.070 -4.429 20.296 1.00 80.50 198 GLY A C 1
ATOM 1502 O O . GLY A 1 198 ? -5.304 -5.143 20.939 1.00 80.50 198 GLY A O 1
ATOM 1503 N N . LYS A 1 199 ? -7.405 -4.524 20.404 1.00 80.06 199 LYS A N 1
ATOM 1504 C CA . LYS A 1 199 ? -8.179 -5.462 21.253 1.00 80.06 199 LYS A CA 1
ATOM 1505 C C . LYS A 1 199 ? -7.947 -6.952 20.900 1.00 80.06 199 LYS A C 1
ATOM 1507 O O . LYS A 1 199 ? -8.882 -7.662 20.557 1.00 80.06 199 LYS A O 1
ATOM 1512 N N . GLY A 1 200 ? -6.702 -7.422 20.929 1.00 82.06 200 GLY A N 1
ATOM 1513 C CA . GLY A 1 200 ? -6.275 -8.769 20.537 1.00 82.06 200 GLY A CA 1
ATOM 1514 C C . GLY A 1 200 ? -5.793 -8.888 19.087 1.00 82.06 200 GLY A C 1
ATOM 1515 O O . GLY A 1 200 ? -4.891 -9.687 18.827 1.00 82.06 200 GLY A O 1
ATOM 1516 N N . ASP A 1 201 ? -6.304 -8.048 18.184 1.00 90.50 201 ASP A N 1
ATOM 1517 C CA . ASP A 1 201 ? -6.035 -8.122 16.744 1.00 90.50 201 ASP A CA 1
ATOM 1518 C C . ASP A 1 201 ? -4.978 -7.129 16.254 1.00 90.50 201 ASP A C 1
ATOM 1520 O O . ASP A 1 201 ? -4.867 -6.004 16.747 1.00 90.50 201 ASP A O 1
ATOM 1524 N N . TRP A 1 202 ? -4.253 -7.527 15.209 1.00 94.31 202 TRP A N 1
ATOM 1525 C CA . TRP A 1 202 ? -3.394 -6.631 14.443 1.00 94.31 202 TRP A CA 1
ATOM 1526 C C . TRP A 1 202 ? -4.215 -5.775 13.481 1.00 94.31 202 TRP A C 1
ATOM 1528 O O . TRP A 1 202 ? -5.125 -6.263 12.803 1.00 94.31 202 TRP A O 1
ATOM 1538 N N . ARG A 1 203 ? -3.875 -4.488 13.418 1.00 94.94 203 ARG A N 1
ATOM 1539 C CA . ARG A 1 203 ? -4.503 -3.508 12.532 1.00 94.94 203 ARG A CA 1
ATOM 1540 C C . ARG A 1 203 ? -3.447 -2.618 11.890 1.00 94.94 203 ARG A C 1
ATOM 1542 O O . ARG A 1 203 ? -2.472 -2.252 12.541 1.00 94.94 203 ARG A O 1
ATOM 1549 N N . VAL A 1 204 ? -3.636 -2.275 10.620 1.00 96.38 204 VAL A N 1
ATOM 1550 C CA . VAL A 1 204 ? -2.733 -1.388 9.874 1.00 96.38 204 VAL A CA 1
ATOM 1551 C C . VAL A 1 204 ? -2.928 0.045 10.355 1.00 96.38 204 VAL A C 1
ATOM 1553 O O . VAL A 1 204 ? -4.026 0.586 10.262 1.00 96.38 204 VAL A O 1
ATOM 1556 N N . SER A 1 205 ? -1.872 0.658 10.877 1.00 95.69 205 SER A N 1
ATOM 1557 C CA . SER A 1 205 ? -1.892 2.044 11.348 1.00 95.69 205 SER A CA 1
ATOM 1558 C C . SER A 1 205 ? -1.293 3.018 10.340 1.00 95.69 205 SER A C 1
ATOM 1560 O O . SER A 1 205 ? -1.659 4.182 10.348 1.00 95.69 205 SER A O 1
ATOM 1562 N N . ASP A 1 206 ? -0.355 2.568 9.503 1.00 96.19 206 ASP A N 1
ATOM 1563 C CA . ASP A 1 206 ? 0.367 3.444 8.577 1.00 96.19 206 ASP A CA 1
ATOM 1564 C C . ASP A 1 206 ? 0.905 2.657 7.377 1.00 96.19 206 ASP A C 1
ATOM 1566 O O . ASP A 1 206 ? 1.274 1.486 7.515 1.00 96.19 206 ASP A O 1
ATOM 1570 N N . VAL A 1 207 ? 0.975 3.306 6.214 1.00 96.19 207 VAL A N 1
ATOM 1571 C CA . VAL A 1 207 ? 1.563 2.762 4.984 1.00 96.19 207 VAL A CA 1
ATOM 1572 C C . VAL A 1 207 ? 2.420 3.842 4.340 1.00 96.19 207 VAL A C 1
ATOM 1574 O O . VAL A 1 207 ? 1.947 4.950 4.085 1.00 96.19 207 VAL A O 1
ATOM 1577 N N . LYS A 1 208 ? 3.682 3.520 4.045 1.00 93.94 208 LYS A N 1
ATOM 1578 C CA . LYS A 1 208 ? 4.667 4.461 3.494 1.00 93.94 208 LYS A CA 1
ATOM 1579 C C . LYS A 1 208 ? 5.505 3.835 2.391 1.00 93.94 208 LYS A C 1
ATOM 1581 O O . LYS A 1 208 ? 5.806 2.645 2.424 1.00 93.94 208 LYS A O 1
ATOM 1586 N N . LEU A 1 209 ? 5.941 4.668 1.450 1.00 90.62 209 LEU A N 1
ATOM 1587 C CA . LEU A 1 209 ? 7.062 4.345 0.572 1.00 90.62 209 LEU A CA 1
ATOM 1588 C C . LEU A 1 209 ? 8.375 4.730 1.260 1.00 90.62 209 LEU A C 1
ATOM 1590 O O . LEU A 1 209 ? 8.508 5.838 1.779 1.00 90.62 209 LEU A O 1
ATOM 1594 N N . ILE A 1 210 ? 9.352 3.830 1.239 1.00 88.31 210 ILE A N 1
ATOM 1595 C CA . ILE A 1 210 ? 10.689 4.028 1.796 1.00 88.31 210 ILE A CA 1
ATOM 1596 C C . ILE A 1 210 ? 11.757 3.705 0.755 1.00 88.31 210 ILE A C 1
ATOM 1598 O O . ILE A 1 210 ? 11.637 2.750 -0.016 1.00 88.31 210 ILE A O 1
ATOM 1602 N N . LEU A 1 211 ? 12.811 4.520 0.741 1.00 80.25 211 LEU A N 1
ATOM 1603 C CA . LEU A 1 211 ? 13.932 4.411 -0.185 1.00 80.25 211 LEU A CA 1
ATOM 1604 C C . LEU A 1 211 ? 15.253 4.634 0.568 1.00 80.25 211 LEU A C 1
ATOM 1606 O O . LEU A 1 211 ? 15.401 5.685 1.195 1.00 80.25 211 LEU A O 1
ATOM 1610 N N . PRO A 1 212 ? 16.228 3.706 0.490 1.00 70.31 212 PRO A N 1
ATOM 1611 C CA . PRO A 1 212 ? 16.154 2.375 -0.130 1.00 70.31 212 PRO A CA 1
ATOM 1612 C C . PRO A 1 212 ? 15.342 1.369 0.712 1.00 70.31 212 PRO A C 1
ATOM 1614 O O . PRO A 1 212 ? 15.050 1.617 1.882 1.00 70.31 212 PRO A O 1
ATOM 1617 N N . LEU A 1 213 ? 15.007 0.209 0.129 1.00 67.50 213 LEU A N 1
ATOM 1618 C CA . LEU A 1 213 ? 14.444 -0.915 0.885 1.00 67.50 213 LEU A CA 1
ATOM 1619 C C . LEU A 1 213 ? 15.433 -1.321 2.001 1.00 67.50 213 LEU A C 1
ATOM 1621 O O . LEU A 1 213 ? 16.619 -1.509 1.711 1.00 67.50 213 LEU A O 1
ATOM 1625 N N . PRO A 1 214 ? 14.988 -1.479 3.261 1.00 67.50 214 PRO A N 1
ATOM 1626 C CA . PRO A 1 214 ? 15.860 -1.908 4.339 1.00 67.50 214 PRO A CA 1
ATOM 1627 C C . PRO A 1 214 ? 16.470 -3.275 4.017 1.00 67.50 214 PRO A C 1
ATOM 1629 O O . PRO A 1 214 ? 15.773 -4.148 3.480 1.00 67.50 214 PRO A O 1
ATOM 1632 N N . PRO A 1 215 ? 17.749 -3.503 4.359 1.00 64.56 215 PRO A N 1
ATOM 1633 C CA . PRO A 1 215 ? 18.352 -4.813 4.184 1.00 64.56 215 PRO A CA 1
ATOM 1634 C C . PRO A 1 215 ? 17.535 -5.867 4.952 1.00 64.56 215 PRO A C 1
ATOM 1636 O O . PRO A 1 215 ? 16.965 -5.550 6.004 1.00 64.56 215 PRO A O 1
ATOM 1639 N N . PRO A 1 216 ? 17.459 -7.116 4.449 1.00 56.53 216 PRO A N 1
ATOM 1640 C CA . PRO A 1 216 ? 16.817 -8.202 5.178 1.00 56.53 216 PRO A CA 1
ATOM 1641 C C . PRO A 1 216 ? 17.373 -8.243 6.599 1.00 56.53 216 PRO A C 1
ATOM 1643 O O . PRO A 1 216 ? 18.569 -8.444 6.796 1.00 56.53 216 PRO A O 1
ATOM 1646 N N . THR A 1 217 ? 16.516 -8.029 7.596 1.00 55.62 217 THR A N 1
ATOM 1647 C CA . THR A 1 217 ? 16.914 -8.301 8.976 1.00 55.62 217 THR A CA 1
ATOM 1648 C C . THR A 1 217 ? 17.011 -9.818 9.082 1.00 55.62 217 THR A C 1
ATOM 1650 O O . THR A 1 217 ? 16.034 -10.503 8.773 1.00 55.62 217 THR A O 1
ATOM 1653 N N . ALA A 1 218 ? 18.190 -10.346 9.429 1.00 41.81 218 ALA A N 1
ATOM 1654 C CA . ALA A 1 218 ? 18.344 -11.767 9.716 1.00 41.81 218 ALA A CA 1
ATOM 1655 C C . ALA A 1 218 ? 17.241 -12.173 10.699 1.00 41.81 218 ALA A C 1
ATOM 1657 O O . ALA A 1 218 ? 17.003 -11.455 11.674 1.00 41.81 218 ALA A O 1
ATOM 1658 N N . ALA A 1 219 ? 16.527 -13.260 10.393 1.00 39.44 219 ALA A N 1
ATOM 1659 C CA . ALA A 1 219 ? 15.489 -13.779 11.270 1.00 39.44 219 ALA A CA 1
ATOM 1660 C C . ALA A 1 219 ? 16.060 -13.850 12.690 1.00 39.44 219 ALA A C 1
ATOM 1662 O O . ALA A 1 219 ? 17.124 -14.439 12.894 1.00 39.44 219 ALA A O 1
ATOM 1663 N N . ALA A 1 220 ? 15.399 -13.196 13.649 1.00 36.50 220 ALA A N 1
ATOM 1664 C CA . ALA A 1 220 ? 15.762 -13.372 15.045 1.00 36.50 220 ALA A CA 1
ATOM 1665 C C . ALA A 1 220 ? 15.763 -14.885 15.318 1.00 36.50 220 ALA A C 1
ATOM 1667 O O . ALA A 1 220 ? 14.820 -15.554 14.878 1.00 36.50 220 ALA A O 1
ATOM 1668 N N . PRO A 1 221 ? 16.806 -15.442 15.963 1.00 32.41 221 PRO A N 1
ATOM 1669 C CA . PRO A 1 221 ? 16.804 -16.851 16.307 1.00 32.41 221 PRO A CA 1
ATOM 1670 C C . PRO A 1 221 ? 15.520 -17.107 17.085 1.00 32.41 221 PRO A C 1
ATOM 1672 O O . PRO A 1 221 ? 15.254 -16.442 18.088 1.00 32.41 221 PRO A O 1
ATOM 1675 N N . SER A 1 222 ? 14.692 -18.015 16.570 1.00 34.72 222 SER A N 1
ATOM 1676 C CA . SER A 1 222 ? 13.554 -18.533 17.309 1.00 34.72 222 SER A CA 1
ATOM 1677 C C . SER A 1 222 ? 14.113 -19.018 18.637 1.00 34.72 222 SER A C 1
ATOM 1679 O O . SER A 1 222 ? 14.860 -19.998 18.658 1.00 34.72 222 SER A O 1
ATOM 1681 N N . THR A 1 223 ? 13.833 -18.311 19.730 1.00 38.22 223 THR A N 1
ATOM 1682 C CA . THR A 1 223 ? 14.080 -18.838 21.066 1.00 38.22 223 THR A CA 1
ATOM 1683 C C . THR A 1 223 ? 13.200 -20.065 21.179 1.00 38.22 223 THR A C 1
ATOM 1685 O O . THR A 1 223 ? 11.994 -19.960 21.405 1.00 38.22 223 THR A O 1
ATOM 1688 N N . GLY A 1 224 ? 13.806 -21.217 20.894 1.00 34.34 224 GLY A N 1
ATOM 1689 C CA . GLY A 1 224 ? 13.230 -22.514 21.146 1.00 34.34 224 GLY A CA 1
ATOM 1690 C C . GLY A 1 224 ? 12.806 -22.516 22.599 1.00 34.34 224 GLY A C 1
ATOM 1691 O O . GLY A 1 224 ? 13.626 -22.320 23.494 1.00 34.34 224 GLY A O 1
ATOM 1692 N N . VAL A 1 225 ? 11.506 -22.669 22.820 1.00 36.84 225 VAL A N 1
ATOM 1693 C CA . VAL A 1 225 ? 11.000 -23.084 24.117 1.00 36.84 225 VAL A CA 1
ATOM 1694 C C . VAL A 1 225 ? 11.533 -24.497 24.300 1.00 36.84 225 VAL A C 1
ATOM 1696 O O . VAL A 1 225 ? 10.976 -25.464 23.779 1.00 36.84 225 VAL A O 1
ATOM 1699 N N . GLU A 1 226 ? 12.686 -24.588 24.952 1.00 36.53 226 GLU A N 1
ATOM 1700 C CA . GLU A 1 226 ? 13.254 -25.827 25.446 1.00 36.53 226 GLU A CA 1
ATOM 1701 C C . GLU A 1 226 ? 12.222 -26.398 26.420 1.00 36.53 226 GLU A C 1
ATOM 1703 O O . GLU A 1 226 ? 12.038 -25.934 27.544 1.00 36.53 226 GLU A O 1
ATOM 1708 N N . THR A 1 227 ? 11.422 -27.332 25.913 1.00 38.06 227 THR A N 1
ATOM 1709 C CA . THR A 1 227 ? 10.450 -28.057 26.716 1.00 38.06 227 THR A CA 1
ATOM 1710 C C . THR A 1 227 ? 11.263 -29.030 27.553 1.00 38.06 227 THR A C 1
ATOM 1712 O O . THR A 1 227 ? 11.617 -30.111 27.088 1.00 38.06 227 THR A O 1
ATOM 1715 N N . THR A 1 228 ? 11.614 -28.617 28.770 1.00 37.56 228 THR A N 1
ATOM 1716 C CA . THR A 1 228 ? 12.193 -29.487 29.793 1.00 37.56 228 THR A CA 1
ATOM 1717 C C . THR A 1 228 ? 11.220 -30.635 30.058 1.00 37.56 228 THR A C 1
ATOM 1719 O O . THR A 1 228 ? 10.257 -30.498 30.812 1.00 37.56 228 THR A O 1
ATOM 1722 N N . LEU A 1 229 ? 11.451 -31.775 29.409 1.00 38.62 229 LEU A N 1
ATOM 1723 C CA . LEU A 1 229 ? 10.821 -33.042 29.753 1.00 38.62 229 LEU A CA 1
ATOM 1724 C C . LEU A 1 229 ? 11.388 -33.493 31.104 1.00 38.62 229 LEU A C 1
ATOM 1726 O O . LEU A 1 229 ? 12.510 -33.987 31.194 1.00 38.62 229 LEU A O 1
ATOM 1730 N N . LEU A 1 230 ? 10.608 -33.292 32.165 1.00 39.59 230 LEU A N 1
ATOM 1731 C CA . LEU A 1 230 ? 10.825 -33.932 33.461 1.00 39.59 230 LEU A CA 1
ATOM 1732 C C . LEU A 1 230 ? 10.665 -35.457 33.306 1.00 39.59 230 LEU A C 1
ATOM 1734 O O . LEU A 1 230 ? 9.636 -35.899 32.789 1.00 39.59 230 LEU A O 1
ATOM 1738 N N . PRO A 1 231 ? 11.622 -36.283 33.767 1.00 41.16 231 PRO A N 1
ATOM 1739 C CA . PRO A 1 231 ? 11.460 -37.729 33.761 1.00 41.16 231 PRO A CA 1
ATOM 1740 C C . PRO A 1 231 ? 10.422 -38.146 34.810 1.00 41.16 231 PRO A C 1
ATOM 1742 O O . PRO A 1 231 ? 10.562 -37.878 36.004 1.00 41.16 231 PRO A O 1
ATOM 1745 N N . THR A 1 232 ? 9.363 -38.814 34.356 1.00 41.88 232 THR A N 1
ATOM 1746 C CA . THR A 1 232 ? 8.366 -39.451 35.218 1.00 41.88 232 THR A CA 1
ATOM 1747 C C . THR A 1 232 ? 8.999 -40.671 35.889 1.00 41.88 232 THR A C 1
ATOM 1749 O O . THR A 1 232 ? 9.387 -41.628 35.222 1.00 41.88 232 THR A O 1
ATOM 1752 N N . SER A 1 233 ? 9.130 -40.618 37.214 1.00 46.25 233 SER A N 1
ATOM 1753 C CA . SER A 1 233 ? 9.559 -41.743 38.046 1.00 46.25 233 SER A CA 1
ATOM 1754 C C . SER A 1 233 ? 8.536 -42.879 37.964 1.00 46.25 233 SER A C 1
ATOM 1756 O O . SER A 1 233 ? 7.356 -42.685 38.265 1.00 46.25 233 SER A O 1
ATOM 1758 N N . ALA A 1 234 ? 8.990 -44.059 37.546 1.00 45.91 234 ALA A N 1
ATOM 1759 C CA . ALA A 1 234 ? 8.214 -45.287 37.577 1.00 45.91 234 ALA A CA 1
ATOM 1760 C C . ALA A 1 234 ? 8.170 -45.831 39.012 1.00 45.91 234 ALA A C 1
ATOM 1762 O O . ALA A 1 234 ? 9.159 -46.354 39.526 1.00 45.91 234 ALA A O 1
ATOM 1763 N N . ALA A 1 235 ? 7.005 -45.739 39.650 1.00 43.28 235 ALA A N 1
ATOM 1764 C CA . ALA A 1 235 ? 6.688 -46.548 40.816 1.00 43.28 235 ALA A CA 1
ATOM 1765 C C . ALA A 1 235 ? 6.439 -47.991 40.347 1.00 43.28 235 ALA A C 1
ATOM 1767 O O . ALA A 1 235 ? 5.405 -48.288 39.753 1.00 43.28 235 ALA A O 1
ATOM 1768 N N . SER A 1 236 ? 7.406 -48.877 40.588 1.00 49.84 236 SER A N 1
ATOM 1769 C CA . SER A 1 236 ? 7.188 -50.325 40.540 1.00 49.84 236 SER A CA 1
ATOM 1770 C C . SER A 1 236 ? 6.774 -50.781 41.932 1.00 49.84 236 SER A C 1
ATOM 1772 O O . SER A 1 236 ? 7.546 -50.657 42.879 1.00 49.84 236 SER A O 1
ATOM 1774 N N . GLY A 1 237 ? 5.539 -51.260 42.050 1.00 48.06 237 GLY A N 1
ATOM 1775 C CA . GLY A 1 237 ? 5.090 -52.035 43.195 1.00 48.06 237 GLY A CA 1
ATOM 1776 C C . GLY A 1 237 ? 5.312 -53.520 42.939 1.00 48.06 237 GLY A C 1
ATOM 1777 O O . GLY A 1 237 ? 4.872 -54.022 41.908 1.00 48.06 237 GLY A O 1
ATOM 1778 N N . THR A 1 238 ? 5.966 -54.177 43.892 1.00 46.12 238 THR A N 1
ATOM 1779 C CA . THR A 1 238 ? 5.621 -55.487 44.472 1.00 46.12 238 THR A CA 1
ATOM 1780 C C . THR A 1 238 ? 6.264 -55.553 45.843 1.00 46.12 238 THR A C 1
ATOM 1782 O O . THR A 1 238 ? 7.484 -55.274 45.899 1.00 46.12 238 THR A O 1
#

Nearest PDB structures (foldseek):
  4jbe-assembly1_A  TM=1.492E-01  e=8.615E-02  Saccharomonospora viridis DSM 43017
  9j0v-assembly1_A  TM=3.325E-01  e=2.442E+00  Desulfobacula toluolica
  7el5-assembly2_B  TM=1.816E-01  e=2.735E+00  Xenopus laevis

Secondary structure (DSSP, 8-state):
--------------TTS--TT----------SS-TT--HHHHHHHHHHHHHHHHHHHTT-TTSHHHHHHHHHHHHHHHHHB-HHHHHHHHHHHSSS-TT--HHHHHHHHHHHHHHHHTTTGGGB-GGG-EEEE-TTSSEEEEEEEEE-HHHHHHHHHHHHHS-S--SHHHHHHHHHHHHHTT--S-SEEEEEEEEEE-SSSEEEEEEEEESSPPPPPPPPP-----------------

Radius of gyration: 23.43 Å; Cα contacts (8 Å, |Δi|>4): 291; chains: 1; bounding box: 55×94×69 Å

Solvent-accessible surface area (backbone atoms only — not comparable to full-atom values): 14182 Å² total; per-residue (Å²): 138,82,84,78,82,80,77,82,78,78,70,74,81,56,85,80,60,72,68,96,80,67,82,80,79,60,61,80,41,73,53,98,61,64,90,61,46,52,66,65,57,52,51,36,52,45,50,51,26,40,40,42,34,52,62,27,49,70,86,43,55,88,45,69,70,32,37,50,47,26,48,53,19,52,15,30,40,67,60,42,37,32,56,72,62,42,29,50,51,46,40,71,64,64,83,47,66,78,83,62,52,55,72,58,49,42,49,54,49,52,51,48,46,35,59,71,42,56,77,25,48,90,27,50,47,64,84,69,49,44,80,50,68,44,95,84,72,45,41,38,36,37,40,29,54,26,30,28,58,70,59,52,50,53,51,50,57,52,56,72,72,46,79,99,61,84,55,72,71,41,53,50,50,52,50,54,55,37,48,76,72,69,49,66,80,74,64,58,37,18,36,40,36,34,30,37,52,58,99,73,33,57,18,42,56,47,68,45,83,38,80,74,59,76,75,83,74,74,77,74,78,77,79,71,80,77,75,80,78,76,84,81,79,81,84,80,86,131

Foldseek 3Di:
DDDDDPPPPPPPPPVLDPDPPDPLPQDLPAQPADFLHDLLVLVLLLLVLLLQLLVLPVVGVPDPVSVVSNSNSLSNQVNQAPLVLQLVCVLVVVPDDVPDDSSRSSSVQSVVLSVVCNQQSVFWDSVQKDWDADPVNFKIKIKTKGARVVLVVVLVVLLVPDPPDDDDVSVVSSVVVSVVVVHDPPRMWIWIWMWGQDPSYIHTHDIDTDPPGDDPDPPDPPPPPPPPDDDDDDDDDD

Mean predicted aligned error: 12.22 Å

Sequence (238 aa):
MSAGLGILIVGCEDKRRHQPTQQVNFSATQPGLPAGAAPLDVAREALKAMIQMQQARRDGLGAEDRLHAYEQAVGRLHALVARDQIHKEIVESKAYPADIEETTAVTLMIESWTSMLAHYVDGIDPSTARVKSTPSGNVATVYVQGVNPGDAEKLRAIRARLPSETGVESDKRLRSEAVKQGLNLPIEAGIELRLTRGKGDWRVSDVKLILPLPPPTAAAPSTGVETTLLPTSAASGT